Protein AF-A0A8B6DQD9-F1 (afdb_monomer_lite)

Organism: Mytilus galloprovincialis (NCBI:txid29158)

Secondary structure (DSSP, 8-state):
----HHHHHHHTTSS-------PPP------PPPP------TTHHHHHHHGGGEEEEEEESSTTTSPEEEEEEE-TT-SS-EEETTSS---GGGEEEEEEEEE-TT--EEEEEEEEEEEEESS-EEEEEEEEES--SSTT-SEEE-HHHHTTT--PPP---SS----TTS----TTT-TTS---TTHHHHHHHTT-----------TTSS------------------

pLDDT: mean 71.48, std 22.01, range [34.03, 98.25]

Foldseek 3Di:
DDDDPVVVVVVVVVPDDDDDDDDDDPDPPPDDDDDDDDPPDPQVVVVVVQVVQKDKWWKFADQPPDTQIFIEGEDAPDAFKEFAPPSYPDDPVQWPPAWDWDADPVRDTDTWTKGWIAIGTPQDGGIDIHTYDNDDPRPRGGMYHYCNRCVPRDDDDDDDDPDDDDPPPDPPPPVVVPPPPDDDVVVVVVVVPPPDDDDDDDPDDCVPVDDDDDDDDDDDDDDDDDDD

Radius of gyration: 36.1 Å; chains: 1; bounding box: 70×107×88 Å

Sequence (228 aa):
MADCFRLQKKNERDNKPKTSACTTPYITSTLECPARQAFKSSFCDYMEEYKPFMSDGFVSIVDDTTLQPIKILRDTGASQTLLLEGVLPLSENTSVGASVLLQGVELGCIDVPLHRIYLKSDLITGPVVVGVRPNLPVEGVTLLLGNDLARNKVVAEPIVTSEPVVDVKSPEDDAELYPACVVTRAMARKQQNENLQEDKFDYMDLSDTFIADIEDPGKLRKGYYKNP

Structure (mmCIF, N/CA/C/O backbone):
data_AF-A0A8B6DQD9-F1
#
_entry.id   AF-A0A8B6DQD9-F1
#
loop_
_atom_site.group_PDB
_atom_site.id
_atom_site.type_symbol
_atom_site.label_atom_id
_atom_site.label_alt_id
_atom_site.label_comp_id
_atom_site.label_asym_id
_atom_site.label_entity_id
_atom_site.label_seq_id
_atom_site.pdbx_PDB_ins_code
_atom_site.Cartn_x
_atom_site.Cartn_y
_atom_site.Cartn_z
_atom_site.occupancy
_atom_site.B_iso_or_equiv
_atom_site.auth_seq_id
_atom_site.auth_comp_id
_atom_site.auth_asym_id
_atom_site.auth_atom_id
_atom_site.pdbx_PDB_model_num
ATOM 1 N N . MET A 1 1 ? 23.221 -32.644 59.071 1.00 43.41 1 MET A N 1
ATOM 2 C CA . MET A 1 1 ? 22.428 -31.484 58.611 1.00 43.41 1 MET A CA 1
ATOM 3 C C . MET A 1 1 ? 23.409 -30.496 58.024 1.00 43.41 1 MET A C 1
ATOM 5 O O . MET A 1 1 ? 24.321 -30.103 58.734 1.00 43.41 1 MET A O 1
ATOM 9 N N . ALA A 1 2 ? 23.320 -30.232 56.722 1.00 48.78 2 ALA A N 1
ATOM 10 C CA . ALA A 1 2 ? 24.226 -29.326 56.025 1.00 48.78 2 ALA A CA 1
ATOM 11 C C . ALA A 1 2 ? 23.459 -28.042 55.699 1.00 48.78 2 ALA A C 1
ATOM 13 O O . ALA A 1 2 ? 22.491 -28.078 54.938 1.00 48.78 2 ALA A O 1
ATOM 14 N N . ASP A 1 3 ? 23.874 -26.937 56.309 1.00 54.94 3 ASP A N 1
ATOM 15 C CA . ASP A 1 3 ? 23.273 -25.625 56.101 1.00 54.94 3 ASP A CA 1
ATOM 16 C C . ASP A 1 3 ? 23.689 -25.056 54.739 1.00 54.94 3 ASP A C 1
ATOM 18 O O . ASP A 1 3 ? 24.870 -24.894 54.425 1.00 54.94 3 ASP A O 1
ATOM 22 N N . CYS A 1 4 ? 22.698 -24.765 53.894 1.00 66.56 4 CYS A N 1
ATOM 23 C CA . CYS A 1 4 ? 22.905 -24.202 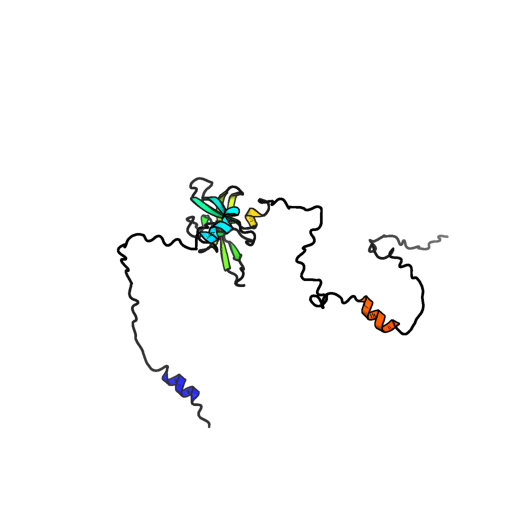52.564 1.00 66.56 4 CYS A CA 1
ATOM 24 C C . CYS A 1 4 ? 22.871 -22.667 52.616 1.00 66.56 4 CYS A C 1
ATOM 26 O O . CYS A 1 4 ? 21.807 -22.045 52.657 1.00 66.56 4 CYS A O 1
ATOM 28 N N . PHE A 1 5 ? 24.043 -22.038 52.517 1.00 57.50 5 PHE A N 1
ATOM 29 C CA . PHE A 1 5 ? 24.225 -20.577 52.542 1.00 57.50 5 PHE A CA 1
ATOM 30 C C . PHE A 1 5 ? 23.515 -19.803 51.408 1.00 57.50 5 PHE A C 1
ATOM 32 O O . PHE A 1 5 ? 23.428 -18.574 51.451 1.00 57.50 5 PHE A O 1
ATOM 39 N N . ARG A 1 6 ? 22.963 -20.485 50.391 1.00 55.56 6 ARG A N 1
ATOM 40 C CA . ARG A 1 6 ? 22.182 -19.839 49.316 1.00 55.56 6 ARG A CA 1
ATOM 41 C C . ARG A 1 6 ? 20.784 -19.388 49.761 1.00 55.56 6 ARG A C 1
ATOM 43 O O . ARG A 1 6 ? 20.232 -18.493 49.127 1.00 55.56 6 ARG A O 1
ATOM 50 N N . LEU A 1 7 ? 20.232 -19.941 50.847 1.00 52.94 7 LEU A N 1
ATOM 51 C CA . LEU A 1 7 ? 18.917 -19.538 51.371 1.00 52.94 7 LEU A CA 1
ATOM 52 C C . LEU A 1 7 ? 18.980 -18.282 52.258 1.00 52.94 7 LEU A C 1
ATOM 54 O O . LEU A 1 7 ? 18.050 -17.478 52.243 1.00 52.94 7 LEU A O 1
ATOM 58 N N . GLN A 1 8 ? 20.097 -18.039 52.950 1.00 56.06 8 GLN A N 1
ATOM 59 C CA . GLN A 1 8 ? 20.251 -16.859 53.817 1.00 56.06 8 GLN A CA 1
ATOM 60 C C . GLN A 1 8 ? 20.354 -15.546 53.022 1.00 56.06 8 GLN A C 1
ATOM 62 O O . GLN A 1 8 ? 19.790 -14.534 53.426 1.00 56.06 8 GLN A O 1
ATOM 67 N N . LYS A 1 9 ? 20.949 -15.569 51.820 1.00 55.16 9 LYS A N 1
ATOM 68 C CA . LYS A 1 9 ? 21.053 -14.375 50.956 1.00 55.16 9 LYS A CA 1
ATOM 69 C C . LYS A 1 9 ? 19.736 -13.939 50.301 1.00 55.16 9 LYS A C 1
ATOM 71 O O . LYS A 1 9 ? 19.669 -12.823 49.785 1.00 55.16 9 LYS A O 1
ATOM 76 N N . LYS A 1 10 ? 18.716 -14.807 50.285 1.00 55.69 10 LYS A N 1
ATOM 77 C CA . LYS A 1 10 ? 17.383 -14.479 49.758 1.00 55.69 10 LYS A CA 1
ATOM 78 C C . LYS A 1 10 ? 16.507 -13.826 50.834 1.00 55.69 10 LYS A C 1
ATOM 80 O O . LYS A 1 10 ? 15.800 -12.881 50.520 1.00 55.69 10 LYS A O 1
ATOM 85 N N . ASN A 1 11 ? 16.653 -14.222 52.101 1.00 54.91 11 ASN A N 1
ATOM 86 C CA . ASN A 1 11 ? 15.842 -13.681 53.200 1.00 54.91 11 ASN A CA 1
ATOM 87 C C . ASN A 1 11 ? 16.288 -12.292 53.712 1.00 54.91 11 ASN A C 1
ATOM 89 O O . ASN A 1 11 ? 15.498 -11.593 54.341 1.00 54.91 11 ASN A O 1
ATOM 93 N N . GLU A 1 12 ? 17.520 -11.852 53.424 1.00 54.75 12 GLU A N 1
ATOM 94 C CA . GLU A 1 12 ? 17.986 -10.491 53.762 1.00 54.75 12 GLU A CA 1
ATOM 95 C C . GLU A 1 12 ? 17.586 -9.419 52.732 1.00 54.75 12 GLU A C 1
ATOM 97 O O . GLU A 1 12 ? 17.650 -8.226 53.031 1.00 54.75 12 GLU A O 1
ATOM 102 N N . ARG A 1 13 ? 17.165 -9.806 51.518 1.00 54.66 13 ARG A N 1
ATOM 103 C CA . ARG A 1 13 ? 16.742 -8.840 50.485 1.00 54.66 13 ARG A CA 1
ATOM 104 C C . ARG A 1 13 ? 15.273 -8.439 50.591 1.00 54.66 13 ARG A C 1
ATOM 106 O O . ARG A 1 13 ? 14.937 -7.348 50.142 1.00 54.66 13 ARG A O 1
ATOM 113 N N . ASP A 1 14 ? 14.452 -9.249 51.253 1.00 54.66 14 ASP A N 1
ATOM 114 C CA . ASP A 1 14 ? 13.008 -9.012 51.372 1.00 54.66 14 ASP A CA 1
ATOM 115 C C . ASP A 1 14 ? 12.618 -8.220 52.640 1.00 54.66 14 ASP A C 1
ATOM 117 O O . ASP A 1 14 ? 11.446 -7.929 52.850 1.00 54.66 14 ASP A O 1
ATOM 121 N N . ASN A 1 15 ? 13.589 -7.792 53.463 1.00 55.84 15 ASN A N 1
ATOM 122 C CA . ASN A 1 15 ? 13.350 -7.029 54.699 1.00 55.84 15 ASN A CA 1
ATOM 123 C C . ASN A 1 15 ? 14.092 -5.682 54.747 1.00 55.84 15 ASN A C 1
ATOM 125 O O . ASN A 1 15 ? 14.756 -5.351 55.733 1.00 55.84 15 ASN A O 1
ATOM 129 N N . LYS A 1 16 ? 13.973 -4.854 53.700 1.00 48.06 16 LYS A N 1
ATOM 130 C CA . LYS A 1 16 ? 14.291 -3.421 53.835 1.00 48.06 16 LYS A CA 1
ATOM 131 C C . LYS A 1 16 ? 13.402 -2.548 52.941 1.00 48.06 16 LYS A C 1
ATOM 133 O O . LYS A 1 16 ? 13.476 -2.687 51.722 1.00 48.06 16 LYS A O 1
ATOM 138 N N . PRO A 1 17 ? 12.616 -1.609 53.502 1.00 53.31 17 PRO A N 1
ATOM 139 C CA . PRO A 1 17 ? 11.870 -0.658 52.695 1.00 53.31 17 PRO A CA 1
ATOM 140 C C . PRO A 1 17 ? 12.853 0.351 52.093 1.00 53.31 17 PRO A C 1
ATOM 142 O O . PRO A 1 17 ? 13.703 0.901 52.799 1.00 53.31 17 PRO A O 1
ATOM 145 N N . LYS A 1 18 ? 12.755 0.594 50.785 1.00 46.94 18 LYS A N 1
ATOM 146 C CA . LYS A 1 18 ? 13.454 1.703 50.130 1.00 46.94 18 LYS A CA 1
ATOM 147 C C . LYS A 1 18 ? 12.473 2.488 49.276 1.00 46.94 18 LYS A C 1
ATOM 149 O O . LYS A 1 18 ? 12.115 2.090 48.174 1.00 46.94 18 LYS A O 1
ATOM 154 N N . THR A 1 19 ? 12.052 3.607 49.843 1.00 47.06 19 THR A N 1
ATOM 155 C CA . THR A 1 19 ? 11.510 4.763 49.149 1.00 47.06 19 THR A CA 1
ATOM 156 C C . THR A 1 19 ? 12.643 5.459 48.397 1.00 47.06 19 THR A C 1
ATOM 158 O O . THR A 1 19 ? 13.643 5.836 49.004 1.00 47.06 19 THR A O 1
ATOM 161 N N . SER A 1 20 ? 12.473 5.662 47.092 1.00 43.94 20 SER A N 1
ATOM 162 C CA . SER A 1 20 ? 13.269 6.624 46.326 1.00 43.94 20 SER A CA 1
ATOM 163 C C . SER A 1 20 ? 12.415 7.152 45.181 1.00 43.94 20 SER A C 1
ATOM 165 O O . SER A 1 20 ? 12.229 6.484 44.167 1.00 43.94 20 SER A O 1
ATOM 167 N N . ALA A 1 21 ? 11.877 8.354 45.359 1.00 43.34 21 ALA A N 1
ATOM 168 C CA . ALA A 1 21 ? 11.394 9.168 44.260 1.00 43.34 21 ALA A CA 1
ATOM 169 C C . ALA A 1 21 ? 12.565 9.440 43.303 1.00 43.34 21 ALA A C 1
ATOM 171 O O . ALA A 1 21 ? 13.614 9.915 43.735 1.00 43.34 21 ALA A O 1
ATOM 172 N N . CYS A 1 22 ? 12.389 9.144 42.019 1.00 36.66 22 CYS A N 1
ATOM 173 C CA . CYS A 1 22 ? 13.252 9.661 40.965 1.00 36.66 22 CYS A CA 1
ATOM 174 C C . CYS A 1 22 ? 12.348 10.320 39.928 1.00 36.66 22 CYS A C 1
ATOM 176 O O . CYS A 1 22 ? 11.832 9.681 39.014 1.00 36.66 22 CYS A O 1
ATOM 178 N N . THR A 1 23 ? 12.088 11.603 40.157 1.00 44.78 23 THR A N 1
ATOM 179 C CA . THR A 1 23 ? 11.477 12.516 39.198 1.00 44.78 23 THR A CA 1
ATOM 180 C C . THR A 1 23 ? 12.415 12.630 38.001 1.00 44.78 23 THR A C 1
ATOM 182 O O . THR A 1 23 ? 13.543 13.098 38.141 1.00 44.78 23 THR A O 1
ATOM 185 N N . THR A 1 24 ? 11.973 12.200 36.824 1.00 39.94 24 THR A N 1
ATOM 186 C CA . THR A 1 24 ? 12.675 12.487 35.570 1.00 39.94 24 THR A CA 1
ATOM 187 C C . THR A 1 24 ? 12.600 13.993 35.300 1.00 39.94 24 THR A C 1
ATOM 189 O O . THR A 1 24 ? 11.491 14.536 35.321 1.00 39.94 24 THR A O 1
ATOM 192 N N . PRO A 1 25 ? 13.714 14.700 35.047 1.00 39.16 25 PRO A N 1
ATOM 193 C CA . PRO A 1 25 ? 13.639 16.096 34.653 1.00 39.16 25 PRO A CA 1
ATOM 194 C C . PRO A 1 25 ? 13.001 16.201 33.265 1.00 39.16 25 PRO A C 1
ATOM 196 O O . PRO A 1 25 ? 13.475 15.619 32.291 1.00 39.16 25 PRO A O 1
ATOM 199 N N . TYR A 1 26 ? 11.917 16.968 33.199 1.00 36.47 26 TYR A N 1
ATOM 200 C CA . TYR A 1 26 ? 11.402 17.573 31.980 1.00 36.47 26 TYR A CA 1
ATOM 201 C C . TYR A 1 26 ? 12.506 18.472 31.410 1.00 36.47 26 TYR A C 1
ATOM 203 O O . TYR A 1 26 ? 12.796 19.533 31.962 1.00 36.47 26 TYR A O 1
ATOM 211 N N . ILE A 1 27 ? 13.180 18.020 30.353 1.00 37.22 27 ILE A N 1
ATOM 212 C CA . ILE A 1 27 ? 14.110 18.863 29.603 1.00 37.22 27 ILE A CA 1
ATOM 213 C C . ILE A 1 27 ? 13.270 19.679 28.624 1.00 37.22 27 ILE A C 1
ATOM 215 O O . ILE A 1 27 ? 12.934 19.223 27.535 1.00 37.22 27 ILE A O 1
ATOM 219 N N . THR A 1 28 ? 12.938 20.908 29.010 1.00 41.47 28 THR A N 1
ATOM 220 C CA . THR A 1 28 ? 12.617 21.963 28.048 1.00 41.47 28 THR A CA 1
ATOM 221 C C . THR A 1 28 ? 13.935 22.372 27.394 1.00 41.47 28 THR A C 1
ATOM 223 O O . THR A 1 28 ? 14.689 23.159 27.962 1.00 41.47 28 THR A O 1
ATOM 226 N N . SER A 1 29 ? 14.262 21.825 26.222 1.00 35.91 29 SER A N 1
ATOM 227 C CA . SER A 1 29 ? 15.314 22.415 25.392 1.00 35.91 29 SER A CA 1
ATOM 228 C C . SER A 1 29 ? 14.689 23.510 24.533 1.00 35.91 29 SER A C 1
ATOM 230 O O . SER A 1 29 ? 14.230 23.271 23.416 1.00 35.91 29 SER A O 1
ATOM 232 N N . THR A 1 30 ? 14.656 24.728 25.060 1.00 43.84 30 THR A N 1
ATOM 233 C CA . THR A 1 30 ? 14.654 25.925 24.220 1.00 43.84 30 THR A CA 1
ATOM 234 C C . THR A 1 30 ? 15.989 25.943 23.481 1.00 43.84 30 THR A C 1
ATOM 236 O O . THR A 1 30 ? 17.019 26.288 24.054 1.00 43.84 30 THR A O 1
ATOM 239 N N . LEU A 1 31 ? 15.990 25.511 22.221 1.00 38.44 31 LEU A N 1
ATOM 240 C CA . LEU A 1 31 ? 17.091 25.786 21.308 1.00 38.44 31 LEU A CA 1
ATOM 241 C C . LEU A 1 31 ? 16.731 27.051 20.539 1.00 38.44 31 LEU A C 1
ATOM 243 O O . LEU A 1 31 ? 15.995 27.026 19.555 1.00 38.44 31 LEU A O 1
ATOM 247 N N . GLU A 1 32 ? 17.235 28.171 21.047 1.00 37.66 32 GLU A N 1
ATOM 248 C CA . GLU A 1 32 ? 17.446 29.367 20.245 1.00 37.66 32 GLU A CA 1
ATOM 249 C C . GLU A 1 32 ? 18.340 29.006 19.053 1.00 37.66 32 GLU A C 1
ATOM 251 O O . GLU A 1 32 ? 19.350 28.316 19.197 1.00 37.66 32 GLU A O 1
ATOM 256 N N . CYS A 1 33 ? 17.930 29.444 17.865 1.00 38.88 33 CYS A N 1
ATOM 257 C CA . CYS A 1 33 ? 18.568 29.144 16.592 1.00 38.88 33 CYS A CA 1
ATOM 258 C C . CYS A 1 33 ? 19.986 29.732 16.489 1.00 38.88 33 CYS A C 1
ATOM 260 O O . CYS A 1 33 ? 20.133 30.955 16.552 1.00 38.88 33 CYS A O 1
ATOM 262 N N . PRO A 1 34 ? 20.996 28.929 16.109 1.00 36.09 34 PRO A N 1
ATOM 263 C CA . PRO A 1 34 ? 22.138 29.414 15.355 1.00 36.09 34 PRO A CA 1
ATOM 264 C C . PRO A 1 34 ? 21.988 29.017 13.881 1.00 36.09 34 PRO A C 1
ATOM 266 O O . PRO A 1 34 ? 21.436 27.976 13.529 1.00 36.09 34 PRO A O 1
ATOM 269 N N . ALA A 1 35 ? 22.445 29.910 13.014 1.00 43.38 35 ALA A N 1
ATOM 270 C CA . ALA A 1 35 ? 22.230 29.908 11.578 1.00 43.38 35 ALA A CA 1
ATOM 271 C C . ALA A 1 35 ? 22.540 28.577 10.862 1.00 43.38 35 ALA A C 1
ATOM 273 O O . ALA A 1 35 ? 23.504 27.875 11.156 1.00 43.38 35 ALA A O 1
ATOM 274 N N . ARG A 1 36 ? 21.711 28.319 9.843 1.00 53.25 36 ARG A N 1
ATOM 275 C CA . ARG A 1 36 ? 21.780 27.260 8.830 1.00 53.25 36 ARG A CA 1
ATOM 276 C C . ARG A 1 36 ? 23.218 26.890 8.445 1.00 53.25 36 ARG A C 1
ATOM 278 O O . ARG A 1 36 ? 23.856 27.599 7.672 1.00 53.25 36 ARG A O 1
ATOM 285 N N . GLN A 1 37 ? 23.665 25.717 8.876 1.00 44.75 37 GLN A N 1
ATOM 286 C CA . GLN A 1 37 ? 24.640 24.938 8.120 1.00 44.75 37 GLN A CA 1
ATOM 287 C C . GLN A 1 37 ? 23.893 23.758 7.515 1.00 44.75 37 GLN A C 1
ATOM 289 O O . GLN A 1 37 ? 23.345 22.916 8.223 1.00 44.75 37 GLN A O 1
ATOM 294 N N . ALA A 1 38 ? 23.796 23.767 6.187 1.00 52.88 38 ALA A N 1
ATOM 295 C CA . ALA A 1 38 ? 23.191 22.701 5.413 1.00 52.88 38 ALA A CA 1
ATOM 296 C C . ALA A 1 38 ? 24.034 21.431 5.581 1.00 52.88 38 ALA A C 1
ATOM 298 O O . ALA A 1 38 ? 25.003 21.212 4.855 1.00 52.88 38 ALA A O 1
ATOM 299 N N . PHE A 1 39 ? 23.658 20.590 6.543 1.00 44.47 39 PHE A N 1
ATOM 300 C CA . PHE A 1 39 ? 24.010 19.181 6.504 1.00 44.47 39 PHE A CA 1
ATOM 301 C C . PHE A 1 39 ? 23.312 18.598 5.278 1.00 44.47 39 PHE A C 1
ATOM 303 O O . PHE A 1 39 ? 22.102 18.382 5.275 1.00 44.47 39 PHE A O 1
ATOM 310 N N . LYS A 1 40 ? 24.073 18.414 4.199 1.00 49.41 40 LYS A N 1
ATOM 311 C CA . LYS A 1 40 ? 23.645 17.627 3.046 1.00 49.41 40 LYS A CA 1
ATOM 312 C C . LYS A 1 40 ? 23.518 16.191 3.555 1.00 49.41 40 LYS A C 1
ATOM 314 O O . LYS A 1 40 ? 24.517 15.497 3.711 1.00 49.41 40 LYS A O 1
ATOM 319 N N . SER A 1 41 ? 22.314 15.809 3.969 1.00 52.66 41 SER A N 1
ATOM 320 C CA . SER A 1 41 ? 22.062 14.500 4.560 1.00 52.66 41 SER A CA 1
ATOM 321 C C . SER A 1 41 ? 22.325 13.433 3.505 1.00 52.66 41 SER A C 1
ATOM 323 O O . SER A 1 41 ? 21.666 13.456 2.470 1.00 52.66 41 SER A O 1
ATOM 325 N N . SER A 1 42 ? 23.181 12.455 3.799 1.00 55.50 42 SER A N 1
ATOM 326 C CA . SER A 1 42 ? 23.398 11.200 3.044 1.00 55.50 42 SER A CA 1
ATOM 327 C C . SER A 1 42 ? 22.138 10.326 2.877 1.00 55.50 42 SER A C 1
ATOM 329 O O . SER A 1 42 ? 22.204 9.155 2.529 1.00 55.50 42 SER A O 1
ATOM 331 N N . PHE A 1 43 ? 20.985 10.895 3.204 1.00 52.59 43 PHE A N 1
ATOM 332 C CA . PHE A 1 43 ? 19.654 10.333 3.183 1.00 52.59 43 PHE A CA 1
ATOM 333 C C . PHE A 1 43 ? 18.967 10.530 1.831 1.00 52.59 43 PHE A C 1
ATOM 335 O O . PHE A 1 43 ? 18.124 9.741 1.422 1.00 52.59 43 PHE A O 1
ATOM 342 N N . CYS A 1 44 ? 19.336 11.595 1.109 1.00 51.94 44 CYS A N 1
ATOM 343 C CA . CYS A 1 44 ? 18.777 11.853 -0.213 1.00 51.94 44 CYS A CA 1
ATOM 344 C C . CYS A 1 44 ? 19.273 10.858 -1.267 1.00 51.94 44 CYS A C 1
ATOM 346 O O . CYS A 1 44 ? 18.592 10.670 -2.271 1.00 51.94 44 CYS A O 1
ATOM 348 N N . ASP A 1 45 ? 20.421 10.221 -1.028 1.00 58.50 45 ASP A N 1
ATOM 349 C CA . ASP A 1 45 ? 21.107 9.418 -2.036 1.00 58.50 45 ASP A CA 1
ATOM 350 C C . ASP A 1 45 ? 20.404 8.069 -2.262 1.00 58.50 45 ASP A C 1
ATOM 352 O O . ASP A 1 45 ? 20.185 7.679 -3.403 1.00 58.50 45 ASP A O 1
ATOM 356 N N . TYR A 1 46 ? 19.927 7.393 -1.209 1.00 66.00 46 TYR A N 1
ATOM 357 C CA . TYR A 1 46 ? 19.217 6.115 -1.377 1.00 66.00 46 TYR A CA 1
ATOM 358 C C . TYR A 1 46 ? 17.785 6.292 -1.913 1.00 66.00 46 TYR A C 1
ATOM 360 O O . TYR A 1 46 ? 17.228 5.383 -2.523 1.00 66.00 46 TYR A O 1
ATOM 368 N N . MET A 1 47 ? 17.166 7.466 -1.725 1.00 69.81 47 MET A N 1
ATOM 369 C CA . MET A 1 47 ? 15.858 7.752 -2.330 1.00 69.81 47 MET A CA 1
ATOM 370 C C . MET A 1 47 ? 15.944 7.829 -3.856 1.00 69.81 47 MET A C 1
ATOM 372 O O . MET A 1 47 ? 14.921 7.664 -4.522 1.00 69.81 47 MET A O 1
ATOM 376 N N . GLU A 1 48 ? 17.136 8.045 -4.427 1.00 80.12 48 GLU A N 1
ATOM 377 C CA . GLU A 1 48 ? 17.329 7.973 -5.876 1.00 80.12 48 GLU A CA 1
ATOM 378 C C . GLU A 1 48 ? 17.104 6.565 -6.429 1.00 80.12 48 GLU A C 1
ATOM 380 O O . GLU A 1 48 ? 16.526 6.439 -7.507 1.00 80.12 48 GLU A O 1
ATOM 385 N N . GLU A 1 49 ? 17.465 5.521 -5.677 1.00 85.56 49 GLU A N 1
ATOM 386 C CA . GLU A 1 49 ? 17.272 4.122 -6.085 1.00 85.56 49 GLU A CA 1
ATOM 387 C C . GLU A 1 49 ? 15.785 3.753 -6.169 1.00 85.56 49 GLU A C 1
ATOM 389 O O . GLU A 1 49 ? 15.370 2.995 -7.046 1.00 85.56 49 GLU A O 1
ATOM 394 N N . TYR A 1 50 ? 14.958 4.347 -5.303 1.00 87.94 50 TYR A N 1
ATOM 395 C CA . TYR A 1 50 ? 13.512 4.127 -5.292 1.00 87.94 50 TYR A CA 1
ATOM 396 C C . TYR A 1 50 ? 12.746 4.999 -6.292 1.00 87.94 50 TYR A C 1
ATOM 398 O O . TYR A 1 50 ? 11.585 4.696 -6.572 1.00 87.94 50 TYR A O 1
ATOM 406 N N . LYS A 1 51 ? 13.354 6.058 -6.859 1.00 89.19 51 LYS A N 1
ATOM 407 C CA . LYS A 1 51 ? 12.673 6.996 -7.782 1.00 89.19 51 LYS A CA 1
ATOM 408 C C . LYS A 1 51 ? 11.862 6.305 -8.887 1.00 89.19 51 LYS A C 1
ATOM 410 O O . LYS A 1 51 ? 10.734 6.745 -9.094 1.00 89.19 51 LYS A O 1
ATOM 415 N N . PRO A 1 52 ? 12.348 5.244 -9.562 1.00 90.50 52 PRO A N 1
ATOM 416 C CA . PRO A 1 52 ? 11.585 4.577 -10.621 1.00 90.50 52 PRO A CA 1
ATOM 417 C C . PRO A 1 52 ? 10.285 3.910 -10.146 1.00 90.50 52 PRO A C 1
ATOM 419 O O . PRO A 1 52 ? 9.390 3.670 -10.952 1.00 90.50 52 PRO A O 1
ATOM 422 N N . PHE A 1 53 ? 10.180 3.596 -8.852 1.00 92.19 53 PHE A N 1
ATOM 423 C CA . PHE A 1 53 ? 9.040 2.900 -8.243 1.00 92.19 53 PHE A CA 1
ATOM 424 C C . PHE A 1 53 ? 8.204 3.806 -7.335 1.00 92.19 53 PHE A C 1
ATOM 426 O O . PHE A 1 53 ? 7.234 3.345 -6.726 1.00 92.19 53 PHE A O 1
ATOM 433 N N . MET A 1 54 ? 8.582 5.082 -7.233 1.00 93.69 54 MET A N 1
ATOM 434 C CA . MET A 1 54 ? 7.826 6.092 -6.515 1.00 93.69 54 MET A CA 1
ATOM 435 C C . MET A 1 54 ? 6.849 6.794 -7.447 1.00 93.69 54 MET A C 1
ATOM 437 O O . MET A 1 54 ? 7.216 7.242 -8.531 1.00 93.69 54 MET A O 1
ATOM 441 N N . SER A 1 55 ? 5.624 6.979 -6.976 1.00 95.31 55 SER A N 1
ATOM 442 C CA . SER A 1 55 ? 4.629 7.806 -7.648 1.00 95.31 55 SER A CA 1
ATOM 443 C C . SER A 1 55 ? 3.943 8.730 -6.652 1.00 95.31 55 SER A C 1
ATOM 445 O O . SER A 1 55 ? 3.995 8.531 -5.433 1.00 95.31 55 SER A O 1
ATOM 447 N N . ASP A 1 56 ? 3.302 9.764 -7.176 1.00 97.12 56 ASP A N 1
ATOM 448 C CA . ASP A 1 56 ? 2.374 10.578 -6.403 1.00 97.12 56 ASP A CA 1
ATOM 449 C C . ASP A 1 56 ? 0.969 9.978 -6.504 1.00 97.12 56 ASP A C 1
ATOM 451 O O . ASP A 1 56 ? 0.639 9.233 -7.432 1.00 97.12 56 ASP A O 1
ATOM 455 N N . GLY A 1 57 ? 0.135 10.274 -5.520 1.00 96.88 57 GLY A N 1
ATOM 456 C CA . GLY A 1 57 ? -1.265 9.891 -5.537 1.00 96.8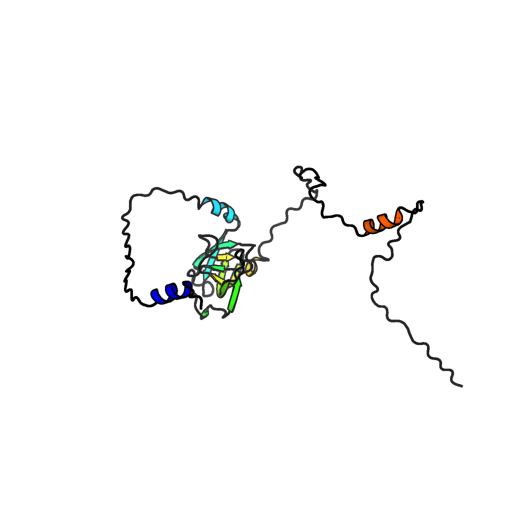8 57 GLY A CA 1
ATOM 457 C C . GLY A 1 57 ? -2.048 10.637 -4.478 1.00 96.88 57 GLY A C 1
ATOM 458 O O . GLY A 1 57 ? -1.525 11.513 -3.788 1.00 96.88 57 GLY A O 1
ATOM 459 N N . PHE A 1 58 ? -3.314 10.274 -4.343 1.00 97.38 58 PHE A N 1
ATOM 460 C CA . PHE A 1 58 ? -4.212 10.877 -3.378 1.00 97.38 58 PHE A CA 1
ATOM 461 C C . PHE A 1 58 ? -5.049 9.819 -2.675 1.00 97.38 58 PHE A C 1
ATOM 463 O O . PHE A 1 58 ? -5.422 8.808 -3.273 1.00 97.38 58 PHE A O 1
ATOM 470 N N . VAL A 1 59 ? -5.381 10.079 -1.415 1.00 97.06 59 VAL A N 1
ATOM 471 C CA . VAL A 1 59 ? -6.290 9.244 -0.626 1.00 97.06 59 VAL A CA 1
ATOM 472 C C . VAL A 1 59 ? -7.388 10.073 0.019 1.00 97.06 59 VAL A C 1
ATOM 474 O O . VAL A 1 59 ? -7.211 11.260 0.280 1.00 97.06 59 VAL A O 1
ATOM 477 N N . SER A 1 60 ? -8.536 9.455 0.277 1.00 95.94 60 SER A N 1
ATOM 478 C CA . SER A 1 60 ? -9.637 10.070 1.024 1.00 95.94 60 SER A CA 1
ATOM 479 C C . SER A 1 60 ? -10.488 9.012 1.730 1.00 95.94 60 SER A C 1
ATOM 481 O O . SER A 1 60 ? -10.429 7.827 1.401 1.00 95.94 60 SER A O 1
ATOM 483 N N . ILE A 1 61 ? -11.275 9.436 2.723 1.00 92.69 61 ILE A N 1
ATOM 484 C CA . ILE A 1 61 ? -12.253 8.571 3.405 1.00 92.69 61 ILE A CA 1
ATOM 485 C C . ILE A 1 61 ? -13.554 8.449 2.596 1.00 92.69 61 ILE A C 1
ATOM 487 O O . ILE A 1 61 ? -14.186 7.396 2.611 1.00 92.69 61 ILE A O 1
ATOM 491 N N . VAL A 1 62 ? -13.951 9.519 1.901 1.00 78.56 62 VAL A N 1
ATOM 492 C CA . VAL A 1 62 ? -15.216 9.637 1.159 1.00 78.56 62 VAL A CA 1
ATOM 493 C C . VAL A 1 62 ? -14.910 9.894 -0.312 1.00 78.56 62 VAL A C 1
ATOM 495 O O . VAL A 1 62 ? -14.096 10.770 -0.595 1.00 78.56 62 VAL A O 1
ATOM 498 N N . ASP A 1 63 ? -15.598 9.179 -1.207 1.00 68.94 63 ASP A N 1
ATOM 499 C CA . ASP A 1 63 ? -15.445 9.170 -2.672 1.00 68.94 63 ASP A CA 1
ATOM 500 C C . ASP A 1 63 ? -14.998 10.523 -3.285 1.00 68.94 63 ASP A C 1
ATOM 502 O O . ASP A 1 63 ? -15.813 11.372 -3.641 1.00 68.94 63 ASP A O 1
ATOM 506 N N . ASP A 1 64 ? -13.676 10.711 -3.398 1.00 65.31 64 ASP A N 1
ATOM 507 C CA . ASP A 1 64 ? -12.951 11.803 -4.084 1.00 65.31 64 ASP A CA 1
ATOM 508 C C . ASP A 1 64 ? -13.192 13.252 -3.587 1.00 65.31 64 ASP A C 1
ATOM 510 O O . ASP A 1 64 ? -12.771 14.205 -4.240 1.00 65.31 64 ASP A O 1
ATOM 514 N N . THR A 1 65 ? -13.843 13.466 -2.436 1.00 76.06 65 THR A N 1
ATOM 515 C CA . THR A 1 65 ? -14.230 14.830 -1.991 1.00 76.06 65 THR A CA 1
ATOM 516 C C . THR A 1 65 ? -13.113 15.609 -1.294 1.00 76.06 65 THR A C 1
ATOM 518 O O . THR A 1 65 ? -12.926 16.797 -1.557 1.00 76.06 65 THR A O 1
ATOM 521 N N . THR A 1 66 ? -12.353 14.958 -0.412 1.00 86.19 66 THR A N 1
ATOM 522 C CA . THR A 1 66 ? -11.227 15.565 0.317 1.00 86.19 66 THR A CA 1
ATOM 523 C C . THR A 1 66 ? -9.965 14.750 0.084 1.00 86.19 66 THR A C 1
ATOM 525 O O . THR A 1 66 ? -9.576 13.922 0.909 1.00 86.19 66 THR A O 1
ATOM 528 N N . LEU A 1 67 ? -9.360 14.958 -1.082 1.00 91.19 67 LEU A N 1
ATOM 529 C CA . LEU A 1 67 ? -8.134 14.281 -1.476 1.00 91.19 67 LEU A CA 1
ATOM 530 C C . LEU A 1 67 ? -6.925 14.802 -0.701 1.00 91.19 67 LEU A C 1
ATOM 532 O O . LEU A 1 67 ? -6.581 15.982 -0.771 1.00 91.19 67 LEU A O 1
ATOM 536 N N . GLN A 1 68 ? -6.240 13.893 -0.024 1.00 95.12 68 GLN A N 1
ATOM 537 C CA . GLN A 1 68 ? -4.967 14.147 0.622 1.00 95.12 68 GLN A CA 1
ATOM 538 C C . GLN A 1 68 ? -3.827 13.604 -0.241 1.00 95.12 68 GLN A C 1
ATOM 540 O O . GLN A 1 68 ? -3.848 12.415 -0.570 1.00 95.12 68 GLN A O 1
ATOM 545 N N . PRO A 1 69 ? -2.843 14.437 -0.617 1.00 97.19 69 PRO A N 1
ATOM 546 C CA . PRO A 1 69 ? -1.706 13.991 -1.407 1.00 97.19 69 PRO A CA 1
ATOM 547 C C . PRO A 1 69 ? -0.821 13.042 -0.598 1.00 97.19 69 PRO A C 1
ATOM 549 O O . PRO A 1 69 ? -0.580 13.259 0.592 1.00 97.19 69 PRO A O 1
ATOM 552 N N . ILE A 1 70 ? -0.320 12.008 -1.264 1.00 97.44 70 ILE A N 1
ATOM 553 C CA . ILE A 1 70 ? 0.538 10.979 -0.685 1.00 97.44 70 ILE A CA 1
ATOM 554 C C . ILE A 1 70 ? 1.688 10.621 -1.631 1.00 97.44 70 ILE A C 1
ATOM 556 O O . ILE A 1 70 ? 1.553 10.680 -2.854 1.00 97.44 70 ILE A O 1
ATOM 560 N N . LYS A 1 71 ? 2.812 10.196 -1.049 1.00 97.31 71 LYS A N 1
ATOM 561 C CA . LYS A 1 71 ? 3.900 9.503 -1.748 1.00 97.31 71 LYS A CA 1
ATOM 562 C C . LYS A 1 71 ? 3.671 8.000 -1.672 1.00 97.31 71 LYS A C 1
ATOM 564 O O . LYS A 1 71 ? 3.506 7.448 -0.577 1.00 97.31 71 LYS A O 1
ATOM 569 N N . ILE A 1 72 ? 3.676 7.359 -2.833 1.00 97.38 72 ILE A N 1
ATOM 570 C CA . ILE A 1 72 ? 3.459 5.927 -2.999 1.00 97.38 72 ILE A CA 1
ATOM 571 C C . ILE A 1 72 ? 4.781 5.279 -3.395 1.00 97.38 72 ILE A C 1
ATOM 573 O O . ILE A 1 72 ? 5.429 5.745 -4.329 1.00 97.38 72 ILE A O 1
ATOM 577 N N . LEU A 1 73 ? 5.156 4.195 -2.721 1.00 96.31 73 LEU A N 1
ATOM 578 C CA . LEU A 1 73 ? 6.232 3.304 -3.152 1.00 96.31 73 LEU A CA 1
ATOM 579 C C . LEU A 1 73 ? 5.629 1.965 -3.560 1.00 96.31 73 LEU A C 1
ATOM 581 O O . LEU A 1 73 ? 4.960 1.325 -2.750 1.00 96.31 73 LEU A O 1
ATOM 585 N N . ARG A 1 74 ? 5.872 1.525 -4.795 1.00 94.81 74 ARG A N 1
ATOM 586 C CA . ARG A 1 74 ? 5.502 0.174 -5.221 1.00 94.81 74 ARG A CA 1
ATOM 587 C C . ARG A 1 74 ? 6.514 -0.838 -4.695 1.00 94.81 74 ARG A C 1
ATOM 589 O O . ARG A 1 74 ? 7.684 -0.777 -5.056 1.00 94.81 74 ARG A O 1
ATOM 596 N N . ASP A 1 75 ? 6.034 -1.802 -3.919 1.00 93.56 75 ASP A N 1
ATOM 597 C CA . ASP A 1 75 ? 6.857 -2.849 -3.319 1.00 93.56 75 ASP A CA 1
ATOM 598 C C . ASP A 1 75 ? 6.396 -4.235 -3.788 1.00 93.56 75 ASP A C 1
ATOM 600 O O . ASP A 1 75 ? 5.323 -4.724 -3.429 1.00 93.56 75 ASP A O 1
ATOM 604 N N . THR A 1 76 ? 7.226 -4.889 -4.603 1.00 91.19 76 THR A N 1
ATOM 605 C CA . THR A 1 76 ? 6.966 -6.245 -5.105 1.00 91.19 76 THR A CA 1
ATOM 606 C C . THR A 1 76 ? 7.165 -7.331 -4.048 1.00 91.19 76 THR A C 1
ATOM 608 O O . THR A 1 76 ? 6.701 -8.452 -4.254 1.00 91.19 76 THR A O 1
ATOM 611 N N . GLY A 1 77 ? 7.852 -7.034 -2.942 1.00 91.31 77 GLY A N 1
ATOM 612 C CA . GLY A 1 77 ? 8.012 -7.939 -1.804 1.00 91.31 77 GLY A CA 1
ATOM 613 C C . GLY A 1 77 ? 6.809 -7.934 -0.859 1.00 91.31 77 GLY A C 1
ATOM 614 O O . GLY A 1 77 ? 6.614 -8.888 -0.106 1.00 91.31 77 GLY A O 1
ATOM 615 N N . ALA A 1 78 ? 5.963 -6.904 -0.923 1.00 93.75 78 ALA A N 1
ATOM 616 C CA . ALA A 1 78 ? 4.796 -6.785 -0.065 1.00 93.75 78 ALA A CA 1
ATOM 617 C C . ALA A 1 78 ? 3.572 -7.506 -0.641 1.00 93.75 78 ALA A C 1
ATOM 619 O O . ALA A 1 78 ? 3.111 -7.252 -1.757 1.00 93.75 78 ALA A O 1
ATOM 620 N N . SER A 1 79 ? 2.995 -8.404 0.157 1.00 93.50 79 SER A N 1
ATOM 621 C CA . SER A 1 79 ? 1.730 -9.070 -0.167 1.00 93.50 79 SER A CA 1
ATOM 622 C C . SER A 1 79 ? 0.510 -8.173 0.046 1.00 93.50 79 SER A C 1
ATOM 624 O O . SER A 1 79 ? -0.497 -8.379 -0.625 1.00 93.50 79 SER A O 1
ATOM 626 N N . GLN A 1 80 ? 0.611 -7.189 0.943 1.00 96.56 80 GLN A N 1
ATOM 627 C CA . GLN A 1 80 ? -0.468 -6.303 1.373 1.00 96.56 80 GLN A CA 1
ATOM 628 C C . GLN A 1 80 ? -0.077 -4.839 1.155 1.00 96.56 80 GLN A C 1
ATOM 630 O O . GLN A 1 80 ? 1.045 -4.445 1.471 1.00 96.56 80 GLN A O 1
ATOM 635 N N . THR A 1 81 ? -1.022 -4.021 0.693 1.00 97.88 81 THR A N 1
ATOM 636 C CA . THR A 1 81 ? -0.860 -2.565 0.636 1.00 97.88 81 THR A CA 1
ATOM 637 C C . THR A 1 81 ? -1.024 -1.953 2.023 1.00 97.88 81 THR A C 1
ATOM 639 O O . THR A 1 81 ? -2.003 -2.247 2.719 1.00 97.88 81 THR A O 1
ATOM 642 N N . LEU A 1 82 ? -0.088 -1.080 2.408 1.00 98.06 82 LEU A N 1
ATOM 643 C CA . LEU A 1 82 ? -0.028 -0.448 3.725 1.00 98.06 82 LEU A CA 1
ATOM 644 C C . LEU A 1 82 ? -0.077 1.076 3.629 1.00 98.06 82 LEU A C 1
ATOM 646 O O . LEU A 1 82 ? 0.658 1.679 2.852 1.00 98.06 82 LEU A O 1
ATOM 650 N N . LEU A 1 83 ? -0.903 1.696 4.462 1.00 98.12 83 LEU A N 1
ATOM 651 C CA . LEU A 1 83 ? -0.995 3.136 4.651 1.00 98.12 83 LEU A CA 1
ATOM 652 C C . LEU A 1 83 ? -0.355 3.523 5.988 1.00 98.12 83 LEU A C 1
ATOM 654 O O . LEU A 1 83 ? -0.562 2.858 7.008 1.00 98.12 83 LEU A O 1
ATOM 658 N N . LEU A 1 84 ? 0.394 4.622 5.980 1.00 98.19 84 LEU A N 1
ATOM 659 C CA . LEU A 1 84 ? 0.922 5.227 7.193 1.00 98.19 84 LEU A CA 1
ATOM 660 C C . LEU A 1 84 ? -0.220 5.788 8.058 1.00 98.19 84 LEU A C 1
ATOM 662 O O . LEU A 1 84 ? -1.117 6.486 7.578 1.00 98.19 84 LEU A O 1
ATOM 666 N N . GLU A 1 85 ? -0.189 5.477 9.347 1.00 96.75 85 GLU A N 1
ATOM 667 C CA . GLU A 1 85 ? -1.142 5.988 10.328 1.00 96.75 85 GLU A CA 1
ATOM 668 C C . GLU A 1 85 ? -1.078 7.521 10.430 1.00 96.75 85 GLU A C 1
ATOM 670 O O . GLU A 1 85 ? -0.035 8.141 10.230 1.00 96.75 85 GLU A O 1
ATOM 675 N N . GLY A 1 86 ? -2.216 8.152 10.723 1.00 94.69 86 GLY A N 1
ATOM 676 C CA . GLY A 1 86 ? -2.307 9.606 10.857 1.00 94.69 86 GLY A CA 1
ATOM 677 C C . GLY A 1 86 ? -2.361 10.367 9.532 1.00 94.69 86 GLY A C 1
ATOM 678 O O . GLY A 1 86 ? -2.573 11.577 9.555 1.00 94.69 86 GLY A O 1
ATOM 679 N N . VAL A 1 87 ? -2.238 9.683 8.384 1.00 94.62 87 VAL A N 1
ATOM 680 C CA . VAL A 1 87 ? -2.518 10.289 7.075 1.00 94.62 87 VAL A CA 1
ATOM 681 C C . VAL A 1 87 ? -3.990 10.698 7.037 1.00 94.62 87 VAL A C 1
ATOM 683 O O . VAL A 1 87 ? -4.281 11.886 7.030 1.00 94.62 87 VAL A O 1
ATOM 686 N N . LEU A 1 88 ? -4.914 9.739 7.127 1.00 95.12 88 LEU A N 1
ATOM 687 C CA . LEU A 1 88 ? -6.356 9.998 7.164 1.00 95.12 88 LEU A CA 1
ATOM 688 C C . LEU A 1 88 ? -6.918 9.885 8.593 1.00 95.12 88 LEU A C 1
ATOM 690 O O . LEU A 1 88 ? -6.414 9.078 9.378 1.00 95.12 88 LEU A O 1
ATOM 694 N N . PRO A 1 89 ? -8.007 10.605 8.931 1.00 94.06 89 PRO A N 1
ATOM 695 C CA . PRO A 1 89 ? -8.709 10.455 10.208 1.00 94.06 89 PRO A CA 1
ATOM 696 C C . PRO A 1 89 ? -9.571 9.178 10.223 1.00 94.06 89 PRO A C 1
ATOM 698 O O . PRO A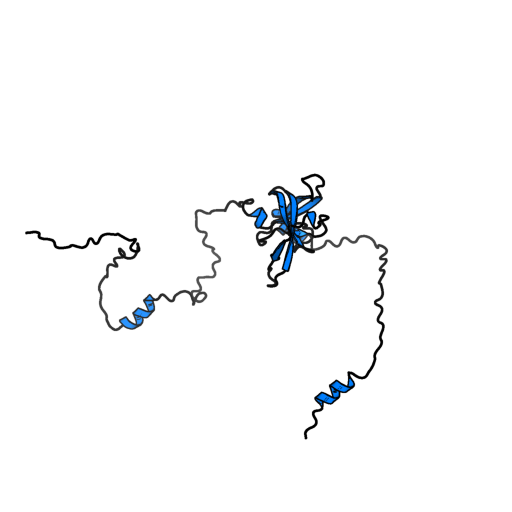 1 89 ? -10.803 9.225 10.199 1.00 94.06 89 PRO A O 1
ATOM 701 N N . LEU A 1 90 ? -8.913 8.017 10.194 1.00 94.62 90 LEU A N 1
ATOM 702 C CA . LEU A 1 90 ? -9.559 6.704 10.182 1.00 94.62 90 LEU A CA 1
ATOM 703 C C . LEU A 1 90 ? -10.334 6.452 11.484 1.00 94.62 90 LEU A C 1
ATOM 705 O O . LEU A 1 90 ? -9.974 6.940 12.552 1.00 94.62 90 LEU A O 1
ATOM 709 N N . SER A 1 91 ? -11.424 5.693 11.385 1.00 93.81 91 SER A N 1
ATOM 710 C CA . SER A 1 91 ? -12.323 5.397 12.507 1.00 93.81 91 SER A CA 1
ATOM 711 C C . SER A 1 91 ? -12.971 4.024 12.329 1.00 93.81 91 SER A C 1
ATOM 713 O O . SER A 1 91 ? -12.747 3.351 11.321 1.00 93.81 91 SER A O 1
ATOM 715 N N . GLU A 1 92 ? -13.819 3.611 13.272 1.00 93.69 92 GLU A N 1
ATOM 716 C CA . GLU A 1 92 ? -14.603 2.372 13.156 1.00 93.69 92 GLU A CA 1
ATOM 717 C C . GLU A 1 92 ? -15.448 2.325 11.873 1.00 93.69 92 GLU A C 1
ATOM 719 O O . GLU A 1 92 ? -15.588 1.264 11.278 1.00 93.69 92 GLU A O 1
ATOM 724 N N . ASN A 1 93 ? -15.916 3.475 11.373 1.00 92.94 93 ASN A N 1
ATOM 725 C CA . ASN A 1 93 ? -16.693 3.553 10.130 1.00 92.94 93 ASN A CA 1
ATOM 726 C C . ASN A 1 93 ? -15.888 3.161 8.884 1.00 92.94 93 ASN A C 1
ATOM 728 O O . ASN A 1 93 ? -16.464 2.712 7.894 1.00 92.94 93 ASN A O 1
ATOM 732 N N . THR A 1 94 ? -14.568 3.367 8.904 1.00 94.88 94 THR A N 1
ATOM 733 C CA . THR A 1 94 ? -13.688 2.938 7.810 1.00 94.88 94 THR A CA 1
ATOM 734 C C . THR A 1 94 ? -13.105 1.556 8.059 1.00 94.88 94 THR A C 1
ATOM 736 O O . THR A 1 94 ? -12.525 0.984 7.141 1.00 94.88 94 THR A O 1
ATOM 739 N N . SER A 1 95 ? -13.243 1.009 9.268 1.00 96.00 95 SER A N 1
ATOM 740 C CA . SER A 1 95 ? -12.734 -0.317 9.603 1.00 96.00 95 SER A CA 1
ATOM 741 C C . SER A 1 95 ? -13.482 -1.404 8.836 1.00 96.00 95 SER A C 1
ATOM 743 O O . SER A 1 95 ? -14.695 -1.344 8.638 1.00 96.00 95 SER A O 1
ATOM 745 N N . VAL A 1 96 ? -12.749 -2.436 8.425 1.00 96.44 96 VAL A N 1
ATOM 746 C CA . VAL A 1 96 ? -13.325 -3.661 7.850 1.00 96.44 96 VAL A CA 1
ATOM 747 C C . VAL A 1 96 ? -13.737 -4.654 8.948 1.00 96.44 96 VAL A C 1
ATOM 749 O O . VAL A 1 96 ? -14.391 -5.653 8.661 1.00 96.44 96 VAL A O 1
ATOM 752 N N . GLY A 1 97 ? -13.371 -4.397 10.211 1.00 96.19 97 GLY A N 1
ATOM 753 C CA . GLY A 1 97 ? -13.563 -5.351 11.309 1.00 96.19 97 GLY A CA 1
ATOM 754 C C . GLY A 1 97 ? -12.647 -6.576 11.205 1.00 96.19 97 GLY A C 1
ATOM 755 O O . GLY A 1 97 ? -12.954 -7.626 11.763 1.00 96.19 97 GLY A O 1
ATOM 756 N N . ALA A 1 98 ? -11.542 -6.452 10.467 1.00 96.50 98 ALA A N 1
ATOM 757 C CA . ALA A 1 98 ? -10.555 -7.502 10.262 1.00 96.50 98 ALA A CA 1
ATOM 758 C C . ALA A 1 98 ? -9.136 -6.920 10.271 1.00 96.50 98 ALA A C 1
ATOM 760 O O . ALA A 1 98 ? -8.929 -5.747 9.948 1.00 96.50 98 ALA A O 1
ATOM 761 N N . SER A 1 99 ? -8.173 -7.779 10.583 1.00 96.88 99 SER A N 1
ATOM 762 C CA . SER A 1 99 ? -6.745 -7.497 10.492 1.00 96.88 99 SER A CA 1
ATOM 763 C C . SER A 1 99 ? -6.063 -8.535 9.608 1.00 96.88 99 SER A C 1
ATOM 765 O O . SER A 1 99 ? -6.562 -9.653 9.448 1.00 96.88 99 SER A O 1
ATOM 767 N N . VAL A 1 100 ? -4.910 -8.178 9.048 1.00 96.25 100 VAL A N 1
ATOM 768 C CA . VAL A 1 100 ? -4.015 -9.128 8.386 1.00 96.25 100 VAL A CA 1
ATOM 769 C C . VAL A 1 100 ? -2.776 -9.353 9.248 1.00 96.25 100 VAL A C 1
ATOM 771 O O . VAL A 1 100 ? -2.246 -8.414 9.841 1.00 96.25 100 VAL A O 1
ATOM 774 N N . LEU A 1 101 ? -2.293 -10.593 9.293 1.00 95.50 101 LEU A N 1
ATOM 775 C CA . LEU A 1 101 ? -1.027 -10.923 9.938 1.00 95.50 101 LEU A CA 1
ATOM 776 C C . LEU A 1 101 ? 0.103 -10.780 8.921 1.00 95.50 101 LEU A C 1
ATOM 778 O O . LEU A 1 101 ? 0.168 -11.533 7.948 1.00 95.50 101 LEU A O 1
ATOM 782 N N . LEU A 1 102 ? 0.996 -9.821 9.146 1.00 92.81 102 LEU A N 1
ATOM 783 C CA . LEU A 1 102 ? 2.188 -9.635 8.324 1.00 92.81 102 LEU A CA 1
ATOM 784 C C . LEU A 1 102 ? 3.384 -10.317 8.972 1.00 92.81 102 LEU A C 1
ATOM 786 O O . LEU A 1 102 ? 3.661 -10.090 10.148 1.00 92.81 102 LEU A O 1
ATOM 790 N N . GLN A 1 103 ? 4.118 -11.096 8.185 1.00 91.94 103 GLN A N 1
ATOM 791 C CA . GLN A 1 103 ? 5.402 -11.663 8.576 1.00 91.94 103 GLN A CA 1
ATOM 792 C C . GLN A 1 103 ? 6.491 -11.086 7.674 1.00 91.94 103 GLN A C 1
ATOM 794 O O . GLN A 1 103 ? 6.476 -11.285 6.461 1.00 91.94 103 GLN A O 1
ATOM 799 N N . GLY A 1 104 ? 7.406 -10.332 8.276 1.00 86.38 104 GLY A N 1
ATOM 800 C CA . GLY A 1 104 ? 8.579 -9.791 7.595 1.00 86.38 104 GLY A CA 1
ATOM 801 C C . GLY A 1 104 ? 9.819 -10.660 7.804 1.00 86.38 104 GLY A C 1
ATOM 802 O O . GLY A 1 104 ? 9.753 -11.776 8.318 1.00 86.38 104 GLY A O 1
ATOM 803 N N . VAL A 1 105 ? 10.982 -10.099 7.468 1.00 85.12 105 VAL A N 1
ATOM 804 C CA . VAL A 1 105 ? 12.294 -10.750 7.647 1.00 85.12 105 VAL A CA 1
ATOM 805 C C . VAL A 1 105 ? 12.587 -11.079 9.120 1.00 85.12 105 VAL A C 1
ATOM 807 O O . VAL A 1 105 ? 13.286 -12.043 9.409 1.00 85.12 105 VAL A O 1
ATOM 810 N N . GLU A 1 106 ? 12.004 -10.335 10.063 1.00 80.25 106 GLU A N 1
ATOM 811 C CA . GLU A 1 106 ? 12.180 -10.529 11.511 1.00 80.25 106 GLU A CA 1
ATOM 812 C C . GLU A 1 106 ? 11.494 -11.803 12.062 1.00 80.25 106 GLU A C 1
ATOM 814 O O . GLU A 1 106 ? 11.527 -12.053 13.262 1.00 80.25 106 GLU A O 1
ATOM 819 N N . LEU A 1 107 ? 10.863 -12.630 11.216 1.00 79.69 107 LEU A N 1
ATOM 820 C CA . LEU A 1 107 ? 10.124 -13.861 11.561 1.00 79.69 107 LEU A CA 1
ATOM 821 C C . LEU A 1 107 ? 8.940 -13.686 12.532 1.00 79.69 107 LEU A C 1
ATOM 823 O O . LEU A 1 107 ? 8.138 -14.611 12.665 1.00 79.69 107 LEU A O 1
ATOM 827 N N . GLY A 1 108 ? 8.781 -12.521 13.160 1.00 87.06 108 GLY A N 1
ATOM 828 C CA . GLY A 1 108 ? 7.616 -12.146 13.953 1.00 87.06 108 GLY A CA 1
ATOM 829 C C . GLY A 1 108 ? 6.391 -11.845 13.089 1.00 87.06 108 GLY A C 1
ATOM 830 O O . GLY A 1 108 ? 6.506 -11.316 11.982 1.00 87.06 108 GLY A O 1
ATOM 831 N N . CYS A 1 109 ? 5.212 -12.166 13.623 1.00 88.75 109 CYS A N 1
ATOM 832 C CA . CYS A 1 109 ? 3.931 -11.797 13.028 1.00 88.75 109 CYS A CA 1
ATOM 833 C C . CYS A 1 109 ? 3.401 -10.520 13.680 1.00 88.75 109 CYS A C 1
ATOM 835 O O . CYS A 1 109 ? 3.371 -10.404 14.906 1.00 88.75 109 CYS A O 1
ATOM 837 N N . ILE A 1 110 ? 2.948 -9.583 12.855 1.00 91.62 110 ILE A N 1
ATOM 838 C CA . ILE A 1 110 ? 2.374 -8.308 13.280 1.00 91.62 110 ILE A CA 1
ATOM 839 C C . ILE A 1 110 ? 0.917 -8.273 12.837 1.00 91.62 110 ILE A C 1
ATOM 841 O O . ILE A 1 110 ? 0.633 -8.483 11.659 1.00 91.62 110 ILE A O 1
ATOM 845 N N . ASP A 1 111 ? 0.012 -7.976 13.767 1.00 95.25 111 ASP A N 1
ATOM 846 C CA . ASP A 1 111 ? -1.390 -7.719 13.443 1.00 95.25 111 ASP A CA 1
ATOM 847 C C . ASP A 1 111 ? -1.560 -6.312 12.865 1.00 95.25 111 ASP A C 1
ATOM 849 O O . ASP A 1 111 ? -1.053 -5.330 13.422 1.00 95.25 111 ASP A O 1
ATOM 853 N N . VAL A 1 112 ? -2.234 -6.222 11.720 1.00 97.06 112 VAL A N 1
ATOM 854 C CA . VAL A 1 112 ? -2.398 -4.974 10.971 1.00 97.06 112 VAL A CA 1
ATOM 855 C C . VAL A 1 112 ? -3.873 -4.751 10.650 1.00 97.06 112 VAL A C 1
ATOM 857 O O . VAL A 1 112 ? -4.412 -5.466 9.801 1.00 97.06 112 VAL A O 1
ATOM 860 N N . PRO A 1 113 ? -4.532 -3.760 11.279 1.00 97.81 113 PRO A N 1
ATOM 861 C CA . PRO A 1 113 ? -5.946 -3.493 11.055 1.00 97.81 113 PRO A CA 1
ATOM 862 C C . PRO A 1 113 ? -6.198 -3.001 9.629 1.00 97.81 113 PRO A C 1
ATOM 864 O O . PRO A 1 113 ? -5.424 -2.209 9.079 1.00 97.81 113 PRO A O 1
ATOM 867 N N . LEU A 1 114 ? -7.301 -3.466 9.040 1.00 98.25 114 LEU A N 1
ATOM 868 C CA . LEU A 1 114 ? -7.699 -3.136 7.676 1.00 98.25 114 LEU A CA 1
ATOM 869 C C . LEU A 1 114 ? -8.776 -2.048 7.649 1.00 98.25 114 LEU A C 1
ATOM 871 O O . LEU A 1 114 ? -9.788 -2.129 8.353 1.00 98.25 114 LEU A O 1
ATOM 875 N N . HIS A 1 115 ? -8.588 -1.067 6.768 1.00 97.88 115 HIS A N 1
ATOM 876 C CA . HIS A 1 115 ? -9.535 0.021 6.538 1.00 97.88 115 HIS A CA 1
ATOM 877 C C . HIS A 1 115 ? -9.875 0.180 5.054 1.00 97.88 115 HIS A C 1
ATOM 879 O O . HIS A 1 115 ? -9.031 -0.022 4.180 1.00 97.88 115 HIS A O 1
ATOM 885 N N . ARG A 1 116 ? -11.121 0.575 4.774 1.00 96.75 116 ARG A N 1
ATOM 886 C CA . ARG A 1 116 ? -11.592 0.994 3.449 1.00 96.75 116 ARG A CA 1
ATOM 887 C C . ARG A 1 116 ? -11.326 2.478 3.258 1.00 96.75 116 ARG A C 1
ATOM 889 O O . ARG A 1 116 ? -11.768 3.297 4.061 1.00 96.75 116 ARG A O 1
ATOM 896 N N . ILE A 1 117 ? -10.636 2.802 2.174 1.00 96.50 117 ILE A N 1
ATOM 897 C CA . ILE A 1 117 ? -10.342 4.172 1.748 1.00 96.50 117 ILE A CA 1
ATOM 898 C C . ILE A 1 117 ? -10.551 4.289 0.241 1.00 96.50 117 ILE A C 1
ATOM 900 O O . ILE A 1 117 ? -10.628 3.283 -0.461 1.00 96.50 117 ILE A O 1
ATOM 904 N N . TYR A 1 118 ? -10.588 5.510 -0.271 1.00 96.69 118 TYR A N 1
ATOM 905 C CA . TYR A 1 118 ? -10.500 5.773 -1.700 1.00 96.69 118 TYR A CA 1
ATOM 906 C C . TYR A 1 118 ? -9.056 6.124 -2.063 1.00 96.69 118 TYR A C 1
ATOM 908 O O . TYR A 1 118 ? -8.485 7.035 -1.465 1.00 96.69 118 TYR A O 1
ATOM 916 N N . LEU A 1 119 ? -8.472 5.416 -3.031 1.00 96.50 119 LEU A N 1
ATOM 917 C CA . LEU A 1 119 ? -7.131 5.663 -3.567 1.00 96.50 119 LEU A CA 1
ATOM 918 C C . LEU A 1 119 ? -7.242 6.174 -5.002 1.00 96.50 119 LEU A C 1
ATOM 920 O O . LEU A 1 119 ? -8.015 5.642 -5.795 1.00 96.50 119 LEU A O 1
ATOM 924 N N . LYS A 1 120 ? -6.441 7.179 -5.344 1.00 95.75 120 LYS A N 1
ATOM 925 C CA . LYS A 1 120 ? -6.302 7.723 -6.695 1.00 95.75 120 LYS A CA 1
ATOM 926 C C . LYS A 1 120 ? -4.824 7.821 -7.048 1.00 95.75 120 LYS A C 1
ATOM 928 O O . LYS A 1 120 ? -4.104 8.649 -6.495 1.00 95.75 120 LYS A O 1
ATOM 933 N N . SER A 1 121 ? -4.376 6.964 -7.949 1.00 94.69 121 SER A N 1
ATOM 934 C CA . SER A 1 121 ? -3.017 6.932 -8.487 1.00 94.69 121 SER A CA 1
ATOM 935 C C . SER A 1 121 ? -3.034 6.458 -9.940 1.00 94.69 121 SER A C 1
ATOM 937 O O . SER A 1 121 ? -4.068 6.015 -10.449 1.00 94.69 121 SER A O 1
ATOM 939 N N . ASP A 1 122 ? -1.874 6.508 -10.592 1.00 91.12 122 ASP A N 1
ATOM 940 C CA . ASP A 1 122 ? -1.720 6.099 -11.993 1.00 91.12 122 ASP A CA 1
ATOM 941 C C . ASP A 1 122 ? -2.067 4.620 -12.231 1.00 91.12 122 ASP A C 1
ATOM 943 O O . ASP A 1 122 ? -2.561 4.252 -13.294 1.00 91.12 122 ASP A O 1
ATOM 947 N N . LEU A 1 123 ? -1.837 3.757 -11.235 1.00 91.19 123 LEU A N 1
ATOM 948 C CA . LEU A 1 123 ? -2.099 2.319 -11.350 1.00 91.19 123 LEU A CA 1
ATOM 949 C C . LEU A 1 123 ? -3.531 1.947 -10.946 1.00 91.19 123 LEU A C 1
ATOM 951 O O . LEU A 1 123 ? -4.090 0.969 -11.458 1.00 91.19 123 LEU A O 1
ATOM 955 N N . ILE A 1 124 ? -4.100 2.668 -9.974 1.00 92.12 124 ILE A N 1
ATOM 956 C CA . ILE A 1 124 ? -5.333 2.279 -9.284 1.00 92.12 124 ILE A CA 1
ATOM 957 C C . ILE A 1 124 ? -6.120 3.525 -8.905 1.00 92.12 124 ILE A C 1
ATOM 959 O O . ILE A 1 124 ? -5.617 4.413 -8.226 1.00 92.12 124 ILE A O 1
ATOM 963 N N . THR A 1 125 ? -7.388 3.560 -9.300 1.00 94.38 125 THR A N 1
ATOM 964 C CA . THR A 1 125 ? -8.333 4.587 -8.866 1.00 94.38 125 THR A CA 1
ATOM 965 C C . THR A 1 125 ? -9.622 3.923 -8.404 1.00 94.38 125 THR A C 1
ATOM 967 O O . THR A 1 125 ? -10.225 3.165 -9.165 1.00 94.38 125 THR A O 1
ATOM 970 N N . GLY A 1 126 ? -10.032 4.187 -7.164 1.00 94.94 126 GLY A N 1
ATOM 971 C CA . GLY A 1 126 ? -11.265 3.662 -6.584 1.00 94.94 126 GLY A CA 1
ATOM 972 C C . GLY A 1 126 ? -11.162 3.297 -5.099 1.00 94.94 126 GLY A C 1
ATOM 973 O O . GLY A 1 126 ? -10.120 3.498 -4.467 1.00 94.94 126 GLY A O 1
ATOM 974 N N . PRO A 1 127 ? -12.244 2.737 -4.529 1.00 95.06 127 PRO A N 1
ATOM 975 C CA . PRO A 1 127 ? -12.247 2.229 -3.166 1.00 95.06 127 PRO A CA 1
ATOM 976 C C . PRO A 1 127 ? -11.368 0.978 -3.045 1.00 95.06 127 PRO A C 1
ATOM 978 O O . PRO A 1 127 ? -11.491 0.035 -3.827 1.00 95.06 127 PRO A O 1
ATOM 981 N N . VAL A 1 128 ? -10.512 0.953 -2.029 1.00 96.12 128 VAL A N 1
ATOM 982 C CA . VAL A 1 128 ? -9.567 -0.132 -1.738 1.00 96.12 128 VAL A CA 1
ATOM 983 C C . VAL A 1 128 ? -9.550 -0.441 -0.243 1.00 96.12 128 VAL A C 1
ATOM 985 O O . VAL A 1 128 ? -9.950 0.382 0.581 1.00 96.12 128 VAL A O 1
ATOM 988 N N . VAL A 1 129 ? -9.087 -1.639 0.109 1.00 97.38 129 VAL A N 1
ATOM 989 C CA . VAL A 1 129 ? -8.799 -2.030 1.493 1.00 97.38 129 VAL A CA 1
ATOM 990 C C . VAL A 1 129 ? -7.291 -1.996 1.686 1.00 97.38 129 VAL A C 1
ATOM 992 O O . VAL A 1 129 ? -6.564 -2.582 0.889 1.00 97.38 129 VAL A O 1
ATOM 995 N N . VAL A 1 130 ? -6.827 -1.315 2.730 1.00 97.88 130 VAL A N 1
ATOM 996 C CA . VAL A 1 130 ? -5.401 -1.192 3.058 1.00 97.88 130 VAL A CA 1
ATOM 997 C C . VAL A 1 130 ? -5.166 -1.512 4.527 1.00 97.88 130 VAL A C 1
ATOM 999 O O . VAL A 1 130 ? -6.033 -1.265 5.368 1.00 97.88 130 VAL A O 1
ATOM 1002 N N . GLY A 1 131 ? -3.990 -2.050 4.839 1.00 98.06 131 GLY A N 1
ATOM 1003 C CA . GLY A 1 131 ? -3.527 -2.183 6.216 1.00 98.06 131 GLY A CA 1
ATOM 1004 C C . GLY A 1 131 ? -2.975 -0.863 6.737 1.00 98.06 131 GLY A C 1
ATOM 1005 O O . GLY A 1 131 ? -2.376 -0.108 5.979 1.00 98.06 131 GLY A O 1
ATOM 1006 N N . VAL A 1 132 ? -3.157 -0.573 8.021 1.00 98.00 132 VAL A N 1
ATOM 1007 C CA . VAL A 1 132 ? -2.660 0.668 8.634 1.00 98.00 132 VAL A CA 1
ATOM 1008 C C . VAL A 1 132 ? -1.502 0.359 9.570 1.00 98.00 132 VAL A C 1
ATOM 1010 O O . VAL A 1 132 ? -1.601 -0.519 10.430 1.00 98.00 132 VAL A O 1
ATOM 1013 N N . ARG A 1 133 ? -0.386 1.075 9.410 1.00 96.81 133 ARG A N 1
ATOM 1014 C CA . ARG A 1 133 ? 0.809 0.902 10.244 1.00 96.81 133 ARG A CA 1
ATOM 1015 C C . ARG A 1 133 ? 1.317 2.236 10.787 1.00 96.81 133 ARG A C 1
ATOM 1017 O O . ARG A 1 133 ? 1.344 3.207 10.037 1.00 96.81 133 ARG A O 1
ATOM 1024 N N . PRO A 1 134 ? 1.826 2.269 12.033 1.00 95.94 134 PRO A N 1
ATOM 1025 C CA . PRO A 1 134 ? 2.417 3.477 12.607 1.00 95.94 134 PRO A CA 1
ATOM 1026 C C . PRO A 1 134 ? 3.692 3.914 11.880 1.00 95.94 134 PRO A C 1
ATOM 1028 O O . PRO A 1 134 ? 4.031 5.088 11.891 1.00 95.94 134 PRO A O 1
ATOM 1031 N N . ASN A 1 135 ? 4.408 2.974 11.252 1.00 94.00 135 ASN A N 1
ATOM 1032 C CA . ASN A 1 135 ? 5.646 3.232 10.522 1.00 94.00 135 ASN A CA 1
ATOM 1033 C C . ASN A 1 135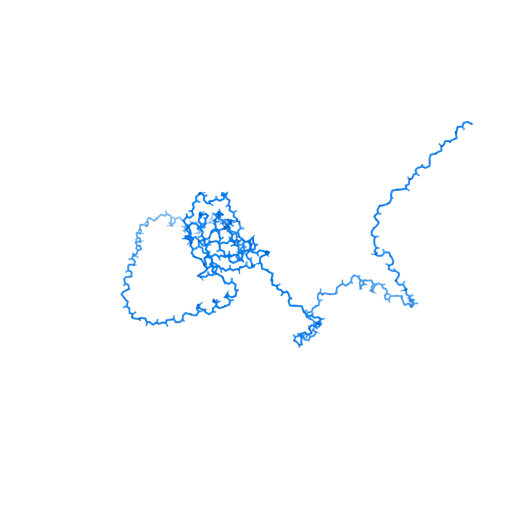 ? 5.706 2.368 9.257 1.00 94.00 135 ASN A C 1
ATOM 1035 O O . ASN A 1 135 ? 5.242 1.222 9.269 1.00 94.00 135 ASN A O 1
ATOM 1039 N N . LEU A 1 136 ? 6.334 2.900 8.206 1.00 94.38 136 LEU A N 1
ATOM 1040 C CA . LEU A 1 136 ? 6.662 2.183 6.973 1.00 94.38 136 LEU A CA 1
ATOM 1041 C C . LEU A 1 136 ? 8.190 2.032 6.824 1.00 94.38 136 LEU A C 1
ATOM 1043 O O . LEU A 1 136 ? 8.929 2.812 7.423 1.00 94.38 136 LEU A O 1
ATOM 1047 N N . PRO A 1 137 ? 8.683 1.053 6.039 1.00 89.44 137 PRO A N 1
ATOM 1048 C CA . PRO A 1 137 ? 10.119 0.770 5.915 1.00 89.44 137 PRO A CA 1
ATOM 1049 C C . PRO A 1 137 ? 10.953 1.889 5.274 1.00 89.44 137 PRO A C 1
ATOM 1051 O O . PRO A 1 137 ? 12.170 1.899 5.427 1.00 89.44 137 PRO A O 1
ATOM 1054 N N . VAL A 1 138 ? 10.314 2.809 4.544 1.00 90.75 138 VAL A N 1
ATOM 1055 C CA . VAL A 1 138 ? 10.976 3.899 3.817 1.00 90.75 138 VAL A CA 1
ATOM 1056 C C . VAL A 1 138 ? 10.405 5.233 4.281 1.00 90.75 138 VAL A C 1
ATOM 1058 O O . VAL A 1 138 ? 9.201 5.473 4.191 1.00 90.75 138 VAL A O 1
ATOM 1061 N N . GLU A 1 139 ? 11.269 6.112 4.783 1.00 89.12 139 GLU A N 1
ATOM 1062 C CA . GLU A 1 139 ? 10.865 7.448 5.221 1.00 89.12 139 GLU A CA 1
ATOM 1063 C C . GLU A 1 139 ? 10.417 8.314 4.036 1.00 89.12 139 GLU A C 1
ATOM 1065 O O . GLU A 1 139 ? 10.925 8.204 2.921 1.00 89.12 139 GLU A O 1
ATOM 1070 N N . GLY A 1 140 ? 9.444 9.193 4.277 1.00 90.44 140 GLY A N 1
ATOM 1071 C CA . GLY A 1 140 ? 8.858 10.044 3.241 1.00 90.44 140 GLY A CA 1
ATOM 1072 C C . GLY A 1 140 ? 7.847 9.324 2.345 1.00 90.44 140 GLY A C 1
ATOM 1073 O O . GLY A 1 140 ? 7.134 9.986 1.593 1.00 90.44 140 GLY A O 1
ATOM 1074 N N . VAL A 1 141 ? 7.728 7.997 2.454 1.00 95.12 141 VAL A N 1
ATOM 1075 C CA . VAL A 1 141 ? 6.641 7.219 1.854 1.00 95.12 141 VAL A CA 1
ATOM 1076 C C . VAL A 1 141 ? 5.465 7.177 2.821 1.00 95.12 141 VAL A C 1
ATOM 1078 O O . VAL A 1 141 ? 5.610 6.882 4.004 1.00 95.12 141 VAL A O 1
ATOM 1081 N N . THR A 1 142 ? 4.277 7.451 2.299 1.00 97.50 142 THR A N 1
ATOM 1082 C CA . THR A 1 142 ? 3.021 7.434 3.066 1.00 97.50 142 THR A CA 1
ATOM 1083 C C . THR A 1 142 ? 2.140 6.235 2.727 1.00 97.50 142 THR A C 1
ATOM 1085 O O . THR A 1 142 ? 1.279 5.870 3.523 1.00 97.50 142 THR A O 1
ATOM 1088 N N . LEU A 1 143 ? 2.347 5.610 1.564 1.00 98.00 143 LEU A N 1
ATOM 1089 C CA . LEU A 1 143 ? 1.663 4.383 1.169 1.00 98.00 143 LEU A CA 1
ATOM 1090 C C . LEU A 1 143 ? 2.644 3.429 0.488 1.00 98.00 143 LEU A C 1
ATOM 1092 O O . LEU A 1 143 ? 3.304 3.788 -0.486 1.00 98.00 143 LEU A O 1
ATOM 1096 N N . LEU A 1 144 ? 2.710 2.204 0.991 1.00 97.38 144 LEU A N 1
ATOM 1097 C CA . LEU A 1 144 ? 3.460 1.111 0.393 1.00 97.38 144 LEU A CA 1
ATOM 1098 C C . LEU A 1 144 ? 2.479 0.247 -0.398 1.00 97.38 144 LEU A C 1
ATOM 1100 O O . LE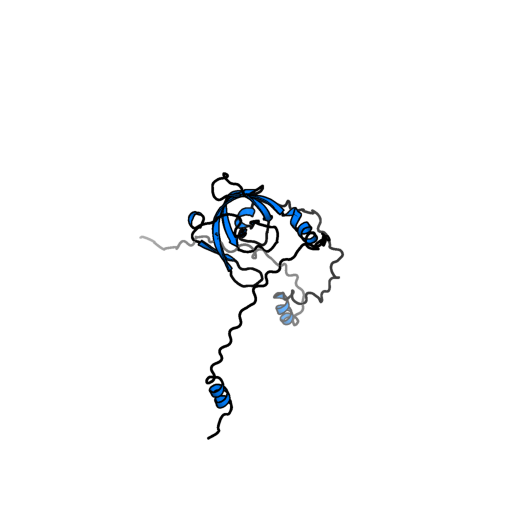U A 1 144 ? 1.614 -0.413 0.176 1.00 97.38 144 LEU A O 1
ATOM 1104 N N . LEU A 1 145 ? 2.570 0.319 -1.722 1.00 97.06 145 LEU A N 1
ATOM 1105 C CA . LEU A 1 145 ? 1.662 -0.350 -2.642 1.00 97.06 145 LEU A CA 1
ATOM 1106 C C . LEU A 1 145 ? 2.135 -1.783 -2.879 1.00 97.06 145 LEU A C 1
ATOM 1108 O O . LEU A 1 145 ? 3.125 -2.009 -3.578 1.00 97.06 145 LEU A O 1
ATOM 1112 N N . GLY A 1 146 ? 1.400 -2.725 -2.295 1.00 96.00 146 GLY A N 1
ATOM 1113 C CA . GLY A 1 146 ? 1.678 -4.149 -2.374 1.00 96.00 146 GLY A CA 1
ATOM 1114 C C . GLY A 1 146 ? 1.037 -4.827 -3.581 1.00 96.00 146 GLY A C 1
ATOM 1115 O O . GLY A 1 146 ? 0.315 -4.239 -4.397 1.00 96.00 146 GLY A O 1
ATOM 1116 N N . ASN A 1 147 ? 1.305 -6.122 -3.690 1.00 94.44 147 ASN A N 1
ATOM 1117 C CA . ASN A 1 147 ? 0.836 -6.947 -4.794 1.00 94.44 147 ASN A CA 1
ATOM 1118 C C . ASN A 1 147 ? -0.664 -7.258 -4.735 1.00 94.44 147 ASN A C 1
ATOM 1120 O O . ASN A 1 147 ? -1.234 -7.592 -5.766 1.00 94.44 147 ASN A O 1
ATOM 1124 N N . ASP A 1 148 ? -1.324 -7.163 -3.584 1.00 95.00 148 ASP A N 1
ATOM 1125 C CA . ASP A 1 148 ? -2.787 -7.267 -3.485 1.00 95.00 148 ASP A CA 1
ATOM 1126 C C . ASP A 1 148 ? -3.507 -6.309 -4.445 1.00 95.00 148 ASP A C 1
ATOM 1128 O O . ASP A 1 148 ? -4.493 -6.690 -5.078 1.00 95.00 148 ASP A O 1
ATOM 1132 N N . LEU A 1 149 ? -2.964 -5.101 -4.608 1.00 94.25 149 LEU A N 1
ATOM 1133 C CA . LEU A 1 149 ? -3.530 -4.063 -5.456 1.00 94.25 149 LEU A CA 1
ATOM 1134 C C . LEU A 1 149 ? -2.768 -3.905 -6.790 1.00 94.25 149 LEU A C 1
ATOM 1136 O O . LEU A 1 149 ? -3.387 -3.670 -7.831 1.00 94.25 149 LEU A O 1
ATOM 1140 N N . ALA A 1 150 ? -1.442 -4.092 -6.806 1.00 88.56 150 ALA A N 1
ATOM 1141 C CA . ALA A 1 150 ? -0.613 -3.831 -7.991 1.00 88.56 150 ALA A CA 1
ATOM 1142 C C . ALA A 1 150 ? -0.357 -5.036 -8.923 1.00 88.56 150 ALA A C 1
ATOM 1144 O O . ALA A 1 150 ? 0.207 -4.830 -10.002 1.00 88.56 150 ALA A O 1
ATOM 1145 N N . ARG A 1 151 ? -0.751 -6.273 -8.559 1.00 80.75 151 ARG A N 1
ATOM 1146 C CA . ARG A 1 151 ? -0.333 -7.531 -9.237 1.00 80.75 151 ARG A CA 1
ATOM 1147 C C . ARG A 1 151 ? -0.343 -7.481 -10.764 1.00 80.75 151 ARG A C 1
ATOM 1149 O O . ARG A 1 151 ? 0.653 -7.801 -11.395 1.00 80.75 151 ARG A O 1
ATOM 1156 N N . ASN A 1 152 ? -1.473 -7.083 -11.347 1.00 79.31 152 ASN A N 1
ATOM 1157 C CA . ASN A 1 152 ? -1.707 -7.129 -12.796 1.00 79.31 152 ASN A CA 1
ATOM 1158 C C . ASN A 1 152 ? -1.667 -5.736 -13.437 1.00 79.31 152 ASN A C 1
ATOM 1160 O O . ASN A 1 152 ? -2.159 -5.547 -14.547 1.00 79.31 152 ASN A O 1
ATOM 1164 N N . LYS A 1 153 ? -1.167 -4.736 -12.707 1.00 79.75 153 LYS A N 1
ATOM 1165 C CA . LYS A 1 153 ? -1.157 -3.336 -13.148 1.00 79.75 153 LYS A CA 1
ATOM 1166 C C . LYS A 1 153 ? 0.190 -2.898 -13.693 1.00 79.75 153 LYS A C 1
ATOM 1168 O O . LYS A 1 153 ? 0.264 -1.845 -14.312 1.00 79.75 153 LYS A O 1
ATOM 1173 N N . VAL A 1 154 ? 1.230 -3.708 -13.508 1.00 70.25 154 VAL A N 1
ATOM 1174 C CA . VAL A 1 154 ? 2.548 -3.427 -14.066 1.00 70.25 154 VAL A CA 1
ATOM 1175 C C . VAL A 1 154 ? 3.075 -4.664 -14.764 1.00 70.25 154 VAL A C 1
ATOM 1177 O O . VAL A 1 154 ? 3.447 -5.647 -14.127 1.00 70.25 154 VAL A O 1
ATOM 1180 N N . VAL A 1 155 ? 3.098 -4.589 -16.088 1.00 65.00 155 VAL A N 1
ATOM 1181 C CA . VAL A 1 155 ? 3.761 -5.561 -16.947 1.00 65.00 155 VAL A CA 1
ATOM 1182 C C . VAL A 1 155 ? 5.086 -4.927 -17.340 1.00 65.00 155 VAL A C 1
ATOM 1184 O O . VAL A 1 155 ? 5.101 -3.947 -18.077 1.00 65.00 155 VAL A O 1
ATOM 1187 N N . ALA A 1 156 ? 6.192 -5.436 -16.798 1.00 66.44 156 ALA A N 1
ATOM 1188 C CA . ALA A 1 156 ? 7.491 -5.155 -17.390 1.00 66.44 156 ALA A CA 1
ATOM 1189 C C . ALA A 1 156 ? 7.588 -5.998 -18.662 1.00 66.44 156 ALA A C 1
ATOM 1191 O O . ALA A 1 156 ? 7.343 -7.205 -18.616 1.00 66.44 156 ALA A 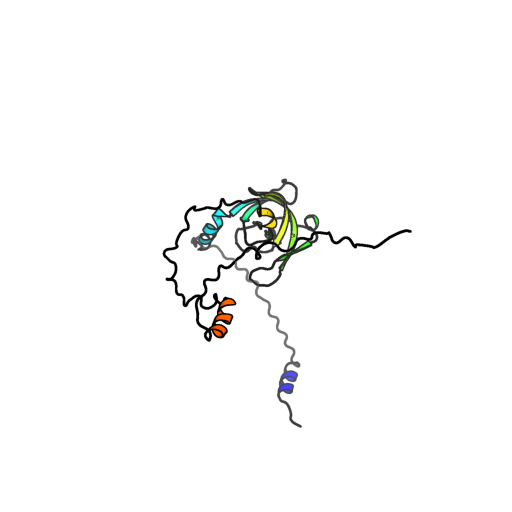O 1
ATOM 1192 N N . GLU A 1 157 ? 7.902 -5.372 -19.789 1.00 71.06 157 GLU A N 1
ATOM 1193 C CA . GLU A 1 157 ? 8.172 -6.114 -21.014 1.00 71.06 157 GLU A CA 1
ATOM 1194 C C . GLU A 1 157 ? 9.441 -6.949 -20.794 1.00 71.06 157 GLU A C 1
ATOM 1196 O O . GLU A 1 157 ? 10.494 -6.384 -20.479 1.00 71.06 157 GLU A O 1
ATOM 1201 N N . PRO A 1 158 ? 9.370 -8.290 -20.883 1.00 71.88 158 PRO A N 1
ATOM 1202 C CA . PRO A 1 158 ? 10.555 -9.112 -20.725 1.00 71.88 158 PRO A CA 1
ATOM 1203 C C . PRO A 1 158 ? 11.524 -8.809 -21.868 1.00 71.88 158 PRO A C 1
ATOM 1205 O O . PRO A 1 158 ? 11.158 -8.874 -23.042 1.00 71.88 158 PRO A O 1
ATOM 1208 N N . ILE A 1 159 ? 12.777 -8.507 -21.530 1.00 79.31 159 ILE A N 1
ATOM 1209 C CA . ILE A 1 159 ? 13.843 -8.409 -22.525 1.00 79.31 159 ILE A CA 1
ATOM 1210 C C . ILE A 1 159 ? 14.250 -9.838 -22.872 1.00 79.31 159 ILE A C 1
ATOM 1212 O O . ILE A 1 159 ? 14.842 -10.542 -22.056 1.00 79.31 159 ILE A O 1
ATOM 1216 N N . VAL A 1 160 ? 13.892 -10.273 -24.076 1.00 85.25 160 VAL A N 1
ATOM 1217 C CA . VAL A 1 160 ? 14.211 -11.609 -24.584 1.00 85.25 160 VAL A CA 1
ATOM 1218 C C . VAL A 1 160 ? 15.378 -11.496 -25.556 1.00 85.25 160 VAL A C 1
ATOM 1220 O O . VAL A 1 160 ? 15.311 -10.736 -26.522 1.00 85.25 160 VAL A O 1
ATOM 1223 N N . THR A 1 161 ? 16.438 -12.268 -25.322 1.00 83.88 161 THR A N 1
ATOM 1224 C CA . THR A 1 161 ? 17.510 -12.469 -26.301 1.00 83.88 161 THR A CA 1
ATOM 1225 C C . THR A 1 161 ? 17.243 -13.777 -27.038 1.00 83.88 161 THR A C 1
ATOM 1227 O O . THR A 1 161 ? 16.886 -14.786 -26.433 1.00 83.88 161 THR A O 1
ATOM 1230 N N . SER A 1 162 ? 17.385 -13.772 -28.362 1.00 86.81 162 SER A N 1
ATOM 1231 C CA . SER A 1 162 ? 17.281 -14.998 -29.166 1.00 86.81 162 SER A CA 1
ATOM 1232 C C . SER A 1 162 ? 18.505 -15.899 -29.020 1.00 86.81 162 SER A C 1
ATOM 1234 O O . SER A 1 162 ? 18.431 -17.091 -29.302 1.00 86.81 162 SER A O 1
ATOM 1236 N N . GLU A 1 163 ? 19.632 -15.329 -28.599 1.00 85.56 163 GLU A N 1
ATOM 1237 C CA . GLU A 1 163 ? 20.896 -16.033 -28.438 1.00 85.56 163 GLU A CA 1
ATOM 1238 C C . GLU A 1 163 ? 21.203 -16.215 -26.945 1.00 85.56 163 GLU A C 1
ATOM 1240 O O . GLU A 1 163 ? 21.067 -15.252 -26.178 1.00 85.56 163 GLU A O 1
ATOM 1245 N N . PRO A 1 164 ? 21.595 -17.428 -26.509 1.00 79.12 164 PRO A N 1
ATOM 1246 C CA . PRO A 1 164 ? 22.045 -17.651 -25.144 1.00 79.12 164 PRO A CA 1
ATOM 1247 C C . PRO A 1 164 ? 23.338 -16.866 -24.909 1.00 79.12 164 PRO A C 1
ATOM 1249 O O . PRO A 1 164 ? 24.318 -17.025 -25.634 1.00 79.12 164 PRO A O 1
ATOM 1252 N N . VAL A 1 165 ? 23.347 -16.015 -23.885 1.00 78.69 165 VAL A N 1
ATOM 1253 C CA . VAL A 1 165 ? 24.553 -15.291 -23.481 1.00 78.69 165 VAL A CA 1
ATOM 1254 C C . VAL A 1 165 ? 25.406 -16.237 -22.644 1.00 78.69 165 VAL A C 1
ATOM 1256 O O . VAL A 1 165 ? 25.010 -16.628 -21.548 1.00 78.69 165 VAL A O 1
ATOM 1259 N N . VAL A 1 166 ? 26.573 -16.616 -23.163 1.00 74.81 166 VAL A N 1
ATOM 1260 C CA . VAL A 1 166 ? 27.597 -17.303 -22.371 1.00 74.81 166 VAL A CA 1
ATOM 1261 C C . VAL A 1 166 ? 28.265 -16.234 -21.511 1.00 74.81 166 VAL A C 1
ATOM 1263 O O . VAL A 1 166 ? 28.937 -15.349 -22.042 1.00 74.81 166 VAL A O 1
ATOM 1266 N N . ASP A 1 167 ? 28.028 -16.251 -20.199 1.00 68.38 167 ASP A N 1
ATOM 1267 C CA . ASP A 1 167 ? 28.720 -15.342 -19.288 1.00 68.38 167 ASP A CA 1
ATOM 1268 C C . ASP A 1 167 ? 30.208 -15.712 -19.287 1.00 68.38 167 ASP A C 1
ATOM 1270 O O . ASP A 1 167 ? 30.609 -16.750 -18.769 1.00 68.38 167 ASP A O 1
ATOM 1274 N N . VAL A 1 168 ? 31.044 -14.874 -19.903 1.00 60.81 168 VAL A N 1
ATOM 1275 C CA . VAL A 1 168 ? 32.503 -15.081 -20.002 1.00 60.81 168 VAL A CA 1
ATOM 1276 C C . VAL A 1 168 ? 33.176 -14.968 -18.618 1.00 60.81 168 VAL A C 1
ATOM 1278 O O . VAL A 1 168 ? 34.380 -15.176 -18.486 1.00 60.81 168 VAL A O 1
ATOM 1281 N N . LYS A 1 169 ? 32.404 -14.652 -17.568 1.00 57.94 169 LYS A N 1
ATOM 1282 C CA . LYS A 1 169 ? 32.805 -14.721 -16.159 1.00 57.94 169 LYS A CA 1
ATOM 1283 C C . LYS A 1 169 ? 32.104 -15.846 -15.396 1.00 57.94 169 LYS A C 1
ATOM 1285 O O . LYS A 1 169 ? 31.895 -15.717 -14.189 1.00 57.94 169 LYS A O 1
ATOM 1290 N N . SER A 1 170 ? 31.769 -16.959 -16.045 1.00 55.50 170 SER A N 1
ATOM 1291 C CA . SER A 1 170 ? 31.651 -18.199 -15.283 1.00 55.50 170 SER A CA 1
ATOM 1292 C C . SER A 1 170 ? 32.976 -18.387 -14.531 1.00 55.50 170 SER A C 1
ATOM 1294 O O . SER A 1 170 ? 34.025 -18.309 -15.186 1.00 55.50 170 SER A O 1
ATOM 1296 N N . PRO A 1 171 ? 32.995 -18.598 -13.197 1.00 56.75 171 PRO A N 1
ATOM 1297 C CA . PRO A 1 171 ? 34.162 -19.243 -12.612 1.00 56.75 171 PRO A CA 1
ATOM 1298 C C . PRO A 1 171 ? 34.397 -20.479 -13.477 1.00 56.75 171 PRO A C 1
ATOM 1300 O O . PRO A 1 171 ? 33.428 -21.157 -13.831 1.00 56.75 171 PRO A O 1
ATOM 1303 N N . GLU A 1 172 ? 35.634 -20.648 -13.944 1.00 60.47 172 GLU A N 1
ATOM 1304 C CA . GLU A 1 172 ? 36.075 -21.829 -14.687 1.00 60.47 172 GLU A CA 1
ATOM 1305 C C . GLU A 1 172 ? 35.351 -23.044 -14.112 1.00 60.47 172 GLU A C 1
ATOM 1307 O O . GLU A 1 172 ? 35.220 -23.090 -12.893 1.00 60.47 172 GLU A O 1
ATOM 1312 N N . ASP A 1 173 ? 34.799 -23.920 -14.963 1.00 56.31 173 ASP A N 1
ATOM 1313 C CA . ASP A 1 173 ? 34.051 -25.121 -14.573 1.00 56.31 173 ASP A CA 1
ATOM 1314 C C . ASP A 1 173 ? 34.854 -25.944 -13.549 1.00 56.31 173 ASP A C 1
ATOM 1316 O O . ASP A 1 173 ? 35.514 -26.935 -13.869 1.00 56.31 173 ASP A O 1
ATOM 1320 N N . ASP A 1 174 ? 34.802 -25.525 -12.289 1.00 57.72 174 ASP A N 1
ATOM 1321 C CA . ASP A 1 174 ? 35.386 -26.193 -11.158 1.00 57.72 174 ASP A CA 1
ATOM 1322 C C . ASP A 1 174 ? 34.412 -27.330 -10.922 1.00 57.72 174 ASP A C 1
ATOM 1324 O O . ASP A 1 174 ? 33.427 -27.220 -10.188 1.00 57.72 174 ASP A O 1
ATOM 1328 N N . ALA A 1 175 ? 34.672 -28.454 -11.586 1.00 59.03 175 ALA A N 1
ATOM 1329 C CA . ALA A 1 175 ? 33.985 -29.712 -11.327 1.00 59.03 175 ALA A CA 1
ATOM 1330 C C . ALA A 1 175 ? 34.034 -30.083 -9.825 1.00 59.03 175 ALA A C 1
ATOM 1332 O O . ALA A 1 175 ? 33.230 -30.887 -9.355 1.00 59.03 175 ALA A O 1
ATOM 1333 N N . GLU A 1 176 ? 34.939 -29.462 -9.059 1.00 58.84 176 GLU A N 1
ATOM 1334 C CA . GLU A 1 176 ? 35.052 -29.548 -7.603 1.00 58.84 176 GLU A CA 1
ATOM 1335 C C . GLU A 1 176 ? 34.042 -28.683 -6.821 1.00 58.84 176 GLU A C 1
ATOM 1337 O O . GLU A 1 176 ? 33.809 -28.961 -5.644 1.00 58.84 176 GLU A O 1
ATOM 1342 N N . LEU A 1 177 ? 33.406 -27.673 -7.431 1.00 61.34 177 LEU A N 1
ATOM 1343 C CA . LEU A 1 177 ? 32.469 -26.760 -6.756 1.00 61.34 177 LEU A CA 1
ATOM 1344 C C . LEU A 1 177 ? 31.048 -27.341 -6.630 1.00 61.34 177 LEU A C 1
ATOM 1346 O O . LEU A 1 177 ? 30.295 -26.960 -5.732 1.00 61.34 177 LEU A O 1
ATOM 1350 N N . TYR A 1 178 ? 30.694 -28.323 -7.468 1.00 56.91 178 TYR A N 1
ATOM 1351 C CA . TYR A 1 178 ? 29.383 -28.989 -7.458 1.00 56.91 178 TYR A CA 1
ATOM 1352 C C . TYR A 1 178 ? 29.465 -30.510 -7.211 1.00 56.91 178 TYR A C 1
ATOM 1354 O O . TYR A 1 178 ? 28.884 -31.293 -7.968 1.00 56.91 178 TYR A O 1
ATOM 1362 N N . PRO A 1 179 ? 30.108 -30.985 -6.126 1.00 59.06 179 PRO A N 1
ATOM 1363 C CA . PRO A 1 179 ? 30.297 -32.417 -5.885 1.00 59.06 179 PRO A CA 1
ATOM 1364 C C . PRO A 1 179 ? 28.994 -33.157 -5.522 1.00 59.06 179 PRO A C 1
ATOM 1366 O O . PRO A 1 179 ? 28.996 -34.375 -5.366 1.00 59.06 179 PRO A O 1
ATOM 1369 N N . ALA A 1 180 ? 27.869 -32.450 -5.370 1.00 59.69 180 ALA A N 1
ATOM 1370 C CA . ALA A 1 180 ? 26.631 -32.997 -4.814 1.00 59.69 180 ALA A CA 1
ATOM 1371 C C . ALA A 1 180 ? 25.503 -33.255 -5.833 1.00 59.69 180 ALA A C 1
ATOM 1373 O O . ALA A 1 180 ? 24.403 -33.625 -5.423 1.00 59.69 180 ALA A O 1
ATOM 1374 N N . CYS A 1 181 ? 25.744 -33.110 -7.140 1.00 60.59 181 CYS A N 1
ATOM 1375 C CA . CYS A 1 181 ? 24.684 -33.224 -8.152 1.00 60.59 181 CYS A CA 1
ATOM 1376 C C . CYS A 1 181 ? 24.902 -34.326 -9.199 1.00 60.59 181 CYS A C 1
ATOM 1378 O O . CYS A 1 181 ? 24.443 -34.176 -10.321 1.00 60.59 181 CYS A O 1
ATOM 1380 N N . VAL A 1 182 ? 25.522 -35.462 -8.857 1.00 55.25 182 VAL A N 1
ATOM 1381 C CA . VAL A 1 182 ? 25.375 -36.703 -9.644 1.00 55.25 182 VAL A CA 1
ATOM 1382 C C . VAL A 1 182 ? 25.408 -37.916 -8.716 1.00 55.25 182 VAL A C 1
ATOM 1384 O O . VAL A 1 182 ? 26.454 -38.492 -8.440 1.00 55.25 182 VAL A O 1
ATOM 1387 N N . VAL A 1 183 ? 24.231 -38.376 -8.295 1.00 54.66 183 VAL A N 1
ATOM 1388 C CA . VAL A 1 183 ? 24.047 -39.795 -7.964 1.00 54.66 183 VAL A CA 1
ATOM 1389 C C . VAL A 1 183 ? 22.962 -40.333 -8.882 1.00 54.66 183 VAL A C 1
ATOM 1391 O O . VAL A 1 183 ? 21.800 -40.475 -8.508 1.00 54.66 183 VAL A O 1
ATOM 1394 N N . THR A 1 184 ? 23.312 -40.615 -10.137 1.00 57.25 184 THR A N 1
ATOM 1395 C CA . THR A 1 184 ? 22.398 -41.370 -10.995 1.00 57.25 184 THR A CA 1
ATOM 1396 C C . THR A 1 184 ? 22.294 -42.790 -10.448 1.00 57.25 184 THR A C 1
ATOM 1398 O O . THR A 1 184 ? 23.291 -43.513 -10.386 1.00 57.25 184 THR A O 1
ATOM 1401 N N . ARG A 1 185 ? 21.071 -43.213 -10.113 1.00 56.88 185 ARG A N 1
ATOM 1402 C CA . ARG A 1 185 ? 20.701 -44.571 -9.666 1.00 56.88 185 ARG A CA 1
ATOM 1403 C C . ARG A 1 185 ? 21.259 -45.695 -10.570 1.00 56.88 185 ARG A C 1
ATOM 1405 O O . ARG A 1 185 ? 21.393 -46.827 -10.120 1.00 56.88 185 ARG A O 1
ATOM 1412 N N . ALA A 1 186 ? 21.622 -45.384 -11.819 1.00 57.44 186 ALA A N 1
ATOM 1413 C CA . ALA A 1 186 ? 22.263 -46.291 -12.771 1.00 57.44 186 ALA A CA 1
ATOM 1414 C C . ALA A 1 186 ? 23.699 -46.711 -12.384 1.00 57.44 186 ALA A C 1
ATOM 1416 O O . ALA A 1 186 ? 24.075 -47.857 -12.627 1.00 57.44 186 ALA A O 1
ATOM 1417 N N . MET A 1 187 ? 24.490 -45.848 -11.728 1.00 54.25 187 MET A N 1
ATOM 1418 C CA . MET A 1 187 ? 25.876 -46.184 -11.356 1.00 54.25 187 MET A CA 1
ATOM 1419 C C . MET A 1 187 ? 25.965 -47.217 -10.222 1.00 54.25 187 MET A C 1
ATOM 1421 O O . MET A 1 187 ? 26.939 -47.963 -10.157 1.00 54.25 187 MET A O 1
ATOM 1425 N N . ALA A 1 188 ? 24.912 -47.365 -9.409 1.00 54.38 188 ALA A N 1
ATOM 1426 C CA . ALA A 1 188 ? 24.827 -48.419 -8.395 1.00 54.38 188 ALA A CA 1
ATOM 1427 C C . ALA A 1 188 ? 24.785 -49.838 -9.000 1.00 54.38 188 ALA A C 1
ATOM 1429 O O . ALA A 1 188 ? 25.138 -50.803 -8.330 1.00 54.38 188 ALA A O 1
ATOM 1430 N N . ARG A 1 189 ? 24.384 -49.981 -10.274 1.00 55.97 189 ARG A N 1
ATOM 1431 C CA . ARG A 1 189 ? 24.353 -51.284 -10.962 1.00 55.97 189 ARG A CA 1
ATOM 1432 C C . ARG A 1 189 ? 25.674 -51.645 -11.635 1.00 55.97 189 ARG A C 1
ATOM 1434 O O . ARG A 1 189 ? 25.898 -52.818 -11.912 1.00 55.97 189 ARG A O 1
ATOM 1441 N N . LYS A 1 190 ? 26.568 -50.676 -11.870 1.00 53.66 190 LYS A N 1
ATOM 1442 C CA . LYS A 1 190 ? 27.846 -50.948 -12.546 1.00 53.66 190 LYS A CA 1
ATOM 1443 C C . LYS A 1 190 ? 28.822 -51.709 -11.643 1.00 53.66 190 LYS A C 1
ATOM 1445 O O . LYS A 1 190 ? 29.482 -52.621 -12.118 1.00 53.66 190 LYS A O 1
ATOM 1450 N N . GLN A 1 191 ? 28.794 -51.459 -10.331 1.00 49.78 191 GLN A N 1
ATOM 1451 C CA . GLN A 1 191 ? 29.603 -52.209 -9.356 1.00 49.78 191 GLN A CA 1
ATOM 1452 C C . GLN A 1 191 ? 29.179 -53.677 -9.174 1.00 49.78 191 GLN A C 1
ATOM 1454 O O . GLN A 1 191 ? 29.939 -54.458 -8.613 1.00 49.78 191 GLN A O 1
ATOM 1459 N N . GLN A 1 192 ? 27.998 -54.085 -9.653 1.00 47.88 192 GLN A N 1
ATOM 1460 C CA . GLN A 1 192 ? 27.597 -55.499 -9.647 1.00 47.88 192 GLN A CA 1
ATOM 1461 C C . GLN A 1 192 ? 27.916 -56.229 -10.960 1.00 47.88 192 GLN A C 1
ATOM 1463 O O . GLN A 1 192 ? 27.919 -57.457 -10.969 1.00 47.88 192 GLN A O 1
ATOM 1468 N N . ASN A 1 193 ? 28.224 -55.504 -12.042 1.00 48.19 193 ASN A N 1
ATOM 1469 C CA . ASN A 1 193 ? 28.379 -56.078 -13.383 1.00 48.19 193 ASN A CA 1
ATOM 1470 C C . ASN A 1 193 ? 29.821 -56.105 -13.917 1.00 48.19 193 ASN A C 1
ATOM 1472 O O . ASN A 1 193 ? 30.040 -56.595 -15.019 1.00 48.19 193 ASN A O 1
ATOM 1476 N N . GLU A 1 194 ? 30.823 -55.673 -13.148 1.00 45.44 194 GLU A N 1
ATOM 1477 C CA . GLU A 1 194 ? 32.242 -55.788 -13.544 1.00 45.44 194 GLU A CA 1
ATOM 1478 C C . GLU A 1 194 ? 32.790 -57.232 -13.524 1.00 45.44 194 GLU A C 1
ATOM 1480 O O . GLU A 1 194 ? 33.964 -57.444 -13.803 1.00 45.44 194 GLU A O 1
ATOM 1485 N N . ASN A 1 195 ? 31.952 -58.245 -13.266 1.00 47.03 195 ASN A N 1
ATOM 1486 C CA . ASN A 1 195 ? 32.341 -59.657 -13.365 1.00 47.03 195 ASN A CA 1
ATOM 1487 C C . ASN A 1 195 ? 31.887 -60.379 -14.644 1.00 47.03 195 ASN A C 1
ATOM 1489 O O . ASN A 1 195 ? 32.135 -61.577 -14.756 1.00 47.03 195 ASN A O 1
ATOM 1493 N N . LEU A 1 196 ? 31.262 -59.713 -15.620 1.00 42.69 196 LEU A N 1
ATOM 1494 C CA . LEU A 1 196 ? 30.916 -60.357 -16.894 1.00 42.69 196 LEU A CA 1
ATOM 1495 C C . LEU A 1 196 ? 31.130 -59.388 -18.063 1.00 42.69 196 LEU A C 1
ATOM 1497 O O . LEU A 1 196 ? 30.298 -58.528 -18.347 1.00 42.69 196 LEU A O 1
ATOM 1501 N N . GLN A 1 197 ? 32.276 -59.533 -18.729 1.00 42.72 197 GLN A N 1
ATOM 1502 C CA . GLN A 1 197 ? 32.503 -58.997 -20.069 1.00 42.72 197 GLN A CA 1
ATOM 1503 C C . GLN A 1 197 ? 31.635 -59.763 -21.080 1.00 42.72 197 GLN A C 1
ATOM 1505 O O . GLN A 1 197 ? 31.578 -60.987 -21.027 1.00 42.72 197 GLN A O 1
ATOM 1510 N N . GLU A 1 198 ? 30.962 -59.041 -21.975 1.00 40.84 198 GLU A N 1
ATOM 1511 C CA . GLU A 1 198 ? 31.210 -59.029 -23.432 1.00 40.84 198 GLU A CA 1
ATOM 1512 C C . GLU A 1 198 ? 29.968 -58.523 -24.193 1.00 40.84 198 GLU A C 1
ATOM 1514 O O . GLU A 1 198 ? 28.875 -59.081 -24.123 1.00 40.84 198 GLU A O 1
ATOM 1519 N N . ASP A 1 199 ? 30.179 -57.407 -24.891 1.00 47.44 199 ASP A N 1
ATOM 1520 C CA . ASP A 1 199 ? 29.579 -56.954 -26.147 1.00 47.44 199 ASP A CA 1
ATOM 1521 C C . ASP A 1 199 ? 28.210 -57.513 -26.575 1.00 47.44 199 ASP A C 1
ATOM 1523 O O . ASP A 1 199 ? 28.088 -58.547 -27.235 1.00 47.44 199 ASP A O 1
ATOM 1527 N N . LYS A 1 200 ? 27.170 -56.694 -26.382 1.00 42.22 200 LYS A N 1
ATOM 1528 C CA . LYS A 1 200 ? 26.009 -56.678 -27.278 1.00 42.22 200 LYS A CA 1
ATOM 1529 C C . LYS A 1 200 ? 25.419 -55.271 -27.330 1.00 42.22 200 LYS A C 1
ATOM 1531 O O . LYS A 1 200 ? 25.036 -54.720 -26.304 1.00 42.22 200 LYS A O 1
ATOM 1536 N N . PHE A 1 201 ? 25.363 -54.689 -28.528 1.00 46.47 201 PHE A N 1
ATOM 1537 C CA . PHE A 1 201 ? 24.617 -53.460 -28.792 1.00 46.47 201 PHE A CA 1
ATOM 1538 C C . PHE A 1 201 ? 23.140 -53.705 -28.464 1.00 46.47 201 PHE A C 1
ATOM 1540 O O . PHE A 1 201 ? 22.444 -54.381 -29.221 1.00 46.47 201 PHE A O 1
ATOM 1547 N N . ASP A 1 202 ? 22.684 -53.191 -27.323 1.00 48.97 202 ASP A N 1
ATOM 1548 C CA . ASP A 1 202 ? 21.285 -53.252 -26.915 1.00 48.97 202 ASP A CA 1
ATOM 1549 C C . ASP A 1 202 ? 20.581 -52.006 -27.456 1.00 48.97 202 ASP A C 1
ATOM 1551 O O . ASP A 1 202 ? 20.807 -50.881 -27.003 1.00 48.97 202 ASP A O 1
ATOM 1555 N N . TYR A 1 203 ? 19.794 -52.196 -28.511 1.00 53.34 203 TYR A N 1
ATOM 1556 C CA . TYR A 1 203 ? 18.879 -51.182 -29.013 1.00 53.34 203 TYR A CA 1
ATOM 1557 C C . TYR A 1 203 ? 17.828 -50.946 -27.922 1.00 53.34 203 TYR A C 1
ATOM 1559 O O . TYR A 1 203 ? 16.932 -51.765 -27.737 1.00 53.34 203 TYR A O 1
ATOM 1567 N N . MET A 1 204 ? 17.982 -49.866 -27.152 1.00 57.88 204 MET A N 1
ATOM 1568 C CA . MET A 1 204 ? 17.033 -49.494 -26.104 1.00 57.88 204 MET A CA 1
ATOM 1569 C C . MET A 1 204 ? 15.727 -49.018 -26.742 1.00 57.88 204 MET A C 1
ATOM 1571 O O . MET A 1 204 ? 15.625 -47.876 -27.190 1.00 57.88 204 MET A O 1
ATOM 1575 N N . ASP A 1 205 ? 14.740 -49.909 -26.782 1.00 56.41 205 ASP A N 1
ATOM 1576 C CA . ASP A 1 205 ? 13.369 -49.584 -27.156 1.00 56.41 205 ASP A CA 1
ATOM 1577 C C . ASP A 1 205 ? 12.693 -48.809 -26.014 1.00 56.41 205 ASP A C 1
ATOM 1579 O O . ASP A 1 205 ? 12.592 -49.286 -24.882 1.00 56.41 205 ASP A O 1
ATOM 1583 N N . LEU A 1 206 ? 12.295 -47.569 -26.302 1.00 61.47 206 LEU A N 1
ATOM 1584 C CA . LEU A 1 206 ? 11.686 -46.638 -25.347 1.00 61.47 206 LEU A CA 1
ATOM 1585 C C . LEU A 1 206 ? 10.170 -46.508 -25.549 1.00 61.47 206 LEU A C 1
ATOM 1587 O O . LEU A 1 206 ? 9.555 -45.659 -24.894 1.00 61.47 206 LEU A O 1
ATOM 1591 N N . SER A 1 207 ? 9.569 -47.330 -26.422 1.00 60.75 207 SER A N 1
ATOM 1592 C CA . SER A 1 207 ? 8.140 -47.273 -26.769 1.00 60.75 207 SER A CA 1
ATOM 1593 C C . SER A 1 207 ? 7.204 -47.350 -25.564 1.00 60.75 207 SER A C 1
ATOM 1595 O O . SER A 1 207 ? 6.105 -46.808 -25.612 1.00 60.75 207 SER A O 1
ATOM 1597 N N . ASP A 1 208 ? 7.663 -47.951 -24.468 1.00 58.53 208 ASP A N 1
ATOM 1598 C CA . ASP A 1 208 ? 6.829 -48.237 -23.301 1.00 58.53 208 ASP A CA 1
ATOM 1599 C C . ASP A 1 208 ? 6.973 -47.187 -22.182 1.00 58.53 208 ASP A C 1
ATOM 1601 O O . ASP A 1 208 ? 6.422 -47.344 -21.092 1.00 58.53 208 ASP A O 1
ATOM 1605 N N . THR A 1 209 ? 7.713 -46.094 -22.416 1.00 59.88 209 THR A N 1
ATOM 1606 C CA . THR A 1 209 ? 8.000 -45.098 -21.359 1.00 59.88 209 THR A CA 1
ATOM 1607 C C . THR A 1 209 ? 7.022 -43.920 -21.344 1.00 59.88 209 THR A C 1
ATOM 1609 O O . THR A 1 209 ? 7.102 -43.067 -20.462 1.00 59.88 209 THR A O 1
ATOM 1612 N N . PHE A 1 210 ? 6.077 -43.842 -22.284 1.00 58.78 210 PHE A N 1
ATOM 1613 C CA . PHE A 1 210 ? 5.143 -42.720 -22.349 1.00 58.78 210 PHE A CA 1
ATOM 1614 C C . PHE A 1 210 ? 3.726 -43.185 -22.688 1.00 58.78 210 PHE A C 1
ATOM 1616 O O . PHE A 1 210 ? 3.416 -43.446 -23.843 1.00 58.78 210 PHE A O 1
ATOM 1623 N N . ILE A 1 211 ? 2.900 -43.229 -21.637 1.00 53.69 211 ILE A N 1
ATOM 1624 C CA . ILE A 1 211 ? 1.429 -43.152 -21.532 1.00 53.69 211 ILE A CA 1
ATOM 1625 C C . ILE A 1 211 ? 0.970 -44.235 -20.547 1.00 53.69 211 ILE A C 1
ATOM 1627 O O . ILE A 1 211 ? 0.941 -45.422 -20.844 1.00 53.69 211 ILE A O 1
ATOM 1631 N N . ALA A 1 212 ? 0.646 -43.788 -19.333 1.00 44.88 212 ALA A N 1
ATOM 1632 C CA . ALA A 1 212 ? -0.069 -44.577 -18.343 1.00 44.88 212 ALA A CA 1
ATOM 1633 C C . ALA A 1 212 ? -1.415 -45.033 -18.927 1.00 44.88 212 ALA A C 1
ATOM 1635 O O . ALA A 1 212 ? -2.112 -44.222 -19.537 1.00 44.88 212 ALA A O 1
ATOM 1636 N N . ASP A 1 213 ? -1.763 -46.304 -18.716 1.00 48.50 213 ASP A N 1
ATOM 1637 C CA . ASP A 1 213 ? -3.047 -46.901 -19.085 1.00 48.50 213 ASP A CA 1
ATOM 1638 C C . ASP A 1 213 ? -4.219 -46.039 -18.579 1.00 48.50 213 ASP A C 1
ATOM 1640 O O . ASP A 1 213 ? -4.600 -46.086 -17.407 1.00 48.50 213 ASP A O 1
ATOM 1644 N N . ILE A 1 214 ? -4.800 -45.242 -19.477 1.00 47.22 214 ILE A N 1
ATOM 1645 C CA . ILE A 1 214 ? -6.127 -44.659 -19.300 1.00 47.22 214 ILE A CA 1
ATOM 1646 C C . ILE A 1 214 ? -7.113 -45.734 -19.762 1.00 47.22 214 ILE A C 1
ATOM 1648 O O . ILE A 1 214 ? -7.209 -46.027 -20.948 1.00 47.22 214 ILE A O 1
ATOM 1652 N N . GLU A 1 215 ? -7.749 -46.357 -18.769 1.00 44.22 215 GLU A N 1
ATOM 1653 C CA . GLU A 1 215 ? -8.967 -47.181 -18.784 1.00 44.22 215 GLU A CA 1
ATOM 1654 C C . GLU A 1 215 ? -9.609 -47.479 -20.155 1.00 44.22 215 GLU A C 1
ATOM 1656 O O . GLU A 1 215 ? -10.104 -46.574 -20.821 1.00 44.22 215 GLU A O 1
ATOM 1661 N N . ASP A 1 216 ? -9.768 -48.769 -20.490 1.00 42.19 216 ASP A N 1
ATOM 1662 C CA . ASP A 1 216 ? -10.745 -49.211 -21.499 1.00 42.19 216 ASP A CA 1
ATOM 1663 C C . ASP A 1 216 ? -11.698 -50.289 -20.918 1.00 42.19 216 ASP A C 1
ATOM 1665 O O . ASP A 1 216 ? -11.246 -51.340 -20.431 1.00 42.19 216 ASP A O 1
ATOM 1669 N N . PRO A 1 217 ? -13.030 -50.053 -20.905 1.00 48.88 217 PRO A N 1
ATOM 1670 C CA . PRO A 1 217 ? -14.026 -50.939 -20.321 1.00 48.88 217 PRO A CA 1
ATOM 1671 C C . PRO A 1 217 ? -14.463 -51.997 -21.339 1.00 48.88 217 PRO A C 1
ATOM 1673 O O . PRO A 1 217 ? -15.215 -51.720 -22.269 1.00 48.88 217 PRO A O 1
ATOM 1676 N N . GLY A 1 218 ? -14.056 -53.255 -21.156 1.00 42.62 218 GLY A N 1
ATOM 1677 C CA . GLY A 1 218 ? -14.412 -54.257 -22.164 1.00 42.62 218 GLY A CA 1
ATOM 1678 C C . GLY A 1 218 ? -14.041 -55.701 -21.876 1.00 42.62 218 GLY A C 1
ATOM 1679 O O . GLY A 1 218 ? -13.394 -56.339 -22.700 1.00 42.62 218 GLY A O 1
ATOM 1680 N N . LYS A 1 219 ? -14.494 -56.284 -20.758 1.00 38.16 219 LYS A N 1
ATOM 1681 C CA . LYS A 1 219 ? -14.572 -57.755 -20.635 1.00 38.16 219 LYS A CA 1
ATOM 1682 C C . LYS A 1 219 ? -15.981 -58.210 -20.268 1.00 38.16 219 LYS A C 1
ATOM 1684 O O . LYS A 1 219 ? -16.323 -58.451 -19.114 1.00 38.16 219 LYS A O 1
ATOM 1689 N N . LEU A 1 220 ? -16.786 -58.350 -21.321 1.00 37.62 220 LEU A N 1
ATOM 1690 C CA . LEU A 1 220 ? -18.045 -59.089 -21.351 1.00 37.62 220 LEU A CA 1
ATOM 1691 C C . LEU A 1 220 ? -17.829 -60.543 -20.901 1.00 37.62 220 LEU A C 1
ATOM 1693 O O . LEU A 1 220 ? -17.019 -61.285 -21.460 1.00 37.62 220 LEU A O 1
ATOM 1697 N N . ARG A 1 221 ? -18.603 -60.952 -19.892 1.00 39.50 221 ARG A N 1
ATOM 1698 C CA . ARG A 1 221 ? -18.754 -62.338 -19.437 1.00 39.50 221 ARG A CA 1
ATOM 1699 C C . ARG A 1 221 ? -19.404 -63.182 -20.544 1.00 39.50 221 ARG A C 1
ATOM 1701 O O . ARG A 1 221 ? -20.508 -62.871 -20.977 1.00 39.50 221 ARG A O 1
ATOM 1708 N N . LYS A 1 222 ? -18.776 -64.294 -20.947 1.00 34.34 222 LYS A N 1
ATOM 1709 C CA . LYS A 1 222 ? -19.448 -65.365 -21.709 1.00 34.34 222 LYS A CA 1
ATOM 1710 C C . LYS A 1 222 ? -20.242 -66.248 -20.741 1.00 34.34 222 LYS A C 1
ATOM 1712 O O . LYS A 1 222 ? -19.658 -67.053 -20.022 1.00 34.34 222 LYS A O 1
ATOM 1717 N N . GLY A 1 223 ? -21.563 -66.075 -20.720 1.00 35.56 223 GLY A N 1
ATOM 1718 C CA . GLY A 1 223 ? -22.512 -67.006 -20.108 1.00 35.56 223 GLY A CA 1
ATOM 1719 C C . GLY A 1 223 ? -22.981 -68.046 -21.127 1.00 35.56 223 GLY A C 1
ATOM 1720 O O . GLY A 1 223 ? -23.319 -67.700 -22.256 1.00 35.56 223 GLY A O 1
ATOM 1721 N N . TYR A 1 224 ? -22.981 -69.317 -20.731 1.00 36.03 224 TYR A N 1
ATOM 1722 C CA . TYR A 1 224 ? -23.575 -70.419 -21.484 1.00 36.03 224 TYR A CA 1
ATOM 1723 C C . TYR A 1 224 ? -25.093 -70.441 -21.273 1.00 36.03 224 TYR A C 1
ATOM 1725 O O . TYR A 1 224 ? -25.534 -70.522 -20.132 1.00 36.03 224 TYR A O 1
ATOM 1733 N N . TYR A 1 225 ? -25.870 -70.468 -22.359 1.00 34.03 225 TYR A N 1
ATOM 1734 C CA . TYR A 1 225 ? -27.224 -71.031 -22.381 1.00 34.03 225 TYR A CA 1
ATOM 1735 C C . TYR A 1 225 ? -27.449 -71.763 -23.713 1.00 34.03 225 TYR A C 1
ATOM 1737 O O . TYR A 1 225 ? -27.507 -71.144 -24.773 1.00 34.03 225 TYR A O 1
ATOM 1745 N N . LYS A 1 226 ? -27.574 -73.093 -23.641 1.00 35.91 226 LYS A N 1
ATOM 1746 C CA . LYS A 1 226 ? -28.346 -73.905 -24.589 1.00 35.91 226 LYS A CA 1
ATOM 1747 C C . LYS A 1 226 ? -29.699 -74.161 -23.922 1.00 35.91 226 LYS A C 1
ATOM 1749 O O . LYS A 1 226 ? -29.732 -74.701 -22.822 1.00 35.91 226 LYS A O 1
ATOM 1754 N N . ASN A 1 227 ? -30.770 -73.736 -24.580 1.00 37.59 227 ASN A N 1
ATOM 1755 C CA . ASN A 1 227 ? -32.143 -74.198 -24.360 1.00 37.59 227 ASN A CA 1
ATOM 1756 C C . ASN A 1 227 ? -32.458 -75.267 -25.438 1.00 37.59 227 ASN A C 1
ATOM 1758 O O . ASN A 1 227 ? -31.662 -75.370 -26.375 1.00 37.59 227 ASN A O 1
ATOM 1762 N N . PRO A 1 228 ? -33.509 -76.091 -25.257 1.00 55.03 228 PRO A N 1
ATOM 1763 C CA . PRO A 1 228 ? -33.534 -77.525 -25.581 1.00 55.03 228 PRO A CA 1
ATOM 1764 C C . PRO A 1 228 ? -33.231 -77.896 -27.035 1.00 55.03 228 PRO A C 1
ATOM 1766 O O . PRO A 1 228 ? -33.656 -77.155 -27.948 1.00 55.03 228 PRO A O 1
#